Protein AF-A0A9N8HE02-F1 (afdb_monomer_lite)

Secondary structure (DSSP, 8-state):
-----PPPPPPPPPP-------------------------------------S--B-TTT--B--GGGEEEEEP--SSS-----EEEEETTTTT-S-HHHHHHHHHHHHHHHHHHHHTT---EEHHHHHHHHHHH-TTT--SHHHHHHHHHHHHHTTSEEEEE-TTS-SEEEEEGGGHHHHTSPPPPTT---HHHHHHHHHHHHHTTTEEEHHHHHHHHHHH-TTTTSHHHHHHHHHHHHHTTS-EEEE-SS-EEEESSHHHHHHHHHHHHHHHHT-

Structure (mmCIF, N/CA/C/O backbone):
data_AF-A0A9N8HE02-F1
#
_entry.id   AF-A0A9N8HE02-F1
#
loop_
_atom_site.group_PDB
_atom_site.id
_atom_site.type_symbol
_atom_site.label_atom_id
_atom_site.label_alt_id
_atom_site.label_comp_id
_atom_site.label_asym_id
_atom_site.label_entity_id
_atom_site.label_seq_id
_atom_site.pdbx_PDB_ins_code
_atom_site.Cartn_x
_atom_site.Cartn_y
_atom_site.Cartn_z
_atom_site.occupancy
_atom_site.B_iso_or_equiv
_atom_site.auth_seq_id
_atom_site.auth_comp_id
_atom_site.auth_asym_id
_atom_site.auth_atom_id
_atom_site.pdbx_PDB_model_num
ATOM 1 N N . MET A 1 1 ? -46.782 12.625 -13.768 1.00 38.56 1 MET A N 1
ATOM 2 C CA . MET A 1 1 ? -46.267 11.745 -14.839 1.00 38.56 1 MET A CA 1
ATOM 3 C C . MET A 1 1 ? -45.298 10.773 -14.187 1.00 38.56 1 MET A C 1
ATOM 5 O O . MET A 1 1 ? -44.254 11.209 -13.728 1.00 38.56 1 MET A O 1
ATOM 9 N N . SER A 1 2 ? -45.709 9.516 -14.014 1.00 27.12 2 SER A N 1
ATOM 10 C CA . SER A 1 2 ? -44.965 8.496 -13.263 1.00 27.12 2 SER A CA 1
ATOM 11 C C . SER A 1 2 ? -44.333 7.522 -14.256 1.00 27.12 2 SER A C 1
ATOM 13 O O . SER A 1 2 ? -45.049 6.962 -15.085 1.00 27.12 2 SER A O 1
ATOM 15 N N . LEU A 1 3 ? -43.006 7.373 -14.229 1.00 28.22 3 LEU A N 1
ATOM 16 C CA . LEU A 1 3 ? -42.264 6.464 -15.107 1.00 28.22 3 LEU A CA 1
ATOM 17 C C . LEU A 1 3 ? -41.990 5.157 -14.361 1.00 28.22 3 LEU A C 1
ATOM 19 O O . LEU A 1 3 ? -41.148 5.093 -13.469 1.00 28.22 3 LEU A O 1
ATOM 23 N N . THR A 1 4 ? -42.716 4.108 -14.737 1.00 30.56 4 THR A N 1
ATOM 24 C CA . THR A 1 4 ? -42.502 2.739 -14.262 1.00 30.56 4 THR A CA 1
ATOM 25 C C . THR A 1 4 ? -41.380 2.091 -15.076 1.00 30.56 4 THR A C 1
ATOM 27 O O . THR A 1 4 ? -41.506 1.912 -16.286 1.00 30.56 4 THR A O 1
ATOM 30 N N . VAL A 1 5 ? -40.275 1.729 -14.423 1.00 36.59 5 VAL A N 1
ATOM 31 C CA . VAL A 1 5 ? -39.159 0.998 -15.045 1.00 36.59 5 VAL A CA 1
ATOM 32 C C . VAL A 1 5 ? -39.418 -0.506 -14.928 1.00 36.59 5 VAL A C 1
ATOM 34 O O . VAL A 1 5 ? -39.351 -1.076 -13.841 1.00 36.59 5 VAL A O 1
ATOM 37 N N . LEU A 1 6 ? -39.702 -1.161 -16.056 1.00 31.94 6 LEU A N 1
ATOM 38 C CA . LEU A 1 6 ? -39.815 -2.618 -16.159 1.00 31.94 6 LEU A CA 1
ATOM 39 C C . LEU A 1 6 ? -38.414 -3.249 -16.224 1.00 31.94 6 LEU A C 1
ATOM 41 O O . LEU A 1 6 ? -37.666 -3.028 -17.177 1.00 31.94 6 LEU A O 1
ATOM 45 N N . ARG A 1 7 ? -38.052 -4.060 -15.222 1.00 36.91 7 ARG A N 1
ATOM 46 C CA . ARG A 1 7 ? -36.836 -4.891 -15.247 1.00 36.91 7 ARG A CA 1
ATOM 47 C C . ARG A 1 7 ? -37.140 -6.255 -15.871 1.00 36.91 7 ARG A C 1
ATOM 49 O O . ARG A 1 7 ? -37.998 -6.991 -15.393 1.00 36.91 7 ARG A O 1
ATOM 56 N N . LYS A 1 8 ? -36.399 -6.593 -16.928 1.00 41.66 8 LYS A N 1
ATOM 57 C CA . LYS A 1 8 ? -36.420 -7.896 -17.608 1.00 41.66 8 LYS A CA 1
ATOM 58 C C . LYS A 1 8 ? -35.795 -8.961 -16.693 1.00 41.66 8 LYS A C 1
ATOM 60 O O . LYS A 1 8 ? -34.639 -8.814 -16.297 1.00 41.66 8 LYS A O 1
ATOM 65 N N . LYS A 1 9 ? -36.554 -10.009 -16.346 1.00 38.03 9 LYS A N 1
ATOM 66 C CA . LYS A 1 9 ? -36.039 -11.203 -15.653 1.00 38.03 9 LYS A CA 1
ATOM 67 C C . LYS A 1 9 ? -34.998 -11.887 -16.550 1.00 38.03 9 LYS A C 1
ATOM 69 O O . LYS A 1 9 ? -35.240 -12.047 -17.743 1.00 38.03 9 LYS A O 1
ATOM 74 N N . ARG A 1 10 ? -33.835 -12.220 -15.984 1.00 44.59 10 ARG A N 1
ATOM 75 C CA . ARG A 1 10 ? -32.837 -13.094 -16.614 1.00 44.59 10 ARG A CA 1
ATOM 76 C C . ARG A 1 10 ? -33.178 -14.534 -16.255 1.00 44.59 10 ARG A C 1
ATOM 78 O O . ARG A 1 10 ? -33.467 -14.803 -15.090 1.00 44.59 10 ARG A O 1
ATOM 85 N N . ASP A 1 11 ? -33.138 -15.410 -17.247 1.00 47.88 11 ASP A N 1
ATOM 86 C CA . ASP A 1 11 ? -33.310 -16.845 -17.055 1.00 47.88 11 ASP A CA 1
ATOM 87 C C . ASP A 1 11 ? -32.112 -17.434 -16.287 1.00 47.88 11 ASP A C 1
ATOM 89 O O . ASP A 1 11 ? -30.978 -16.974 -16.475 1.00 47.88 11 ASP A O 1
ATOM 93 N N . PRO A 1 12 ? -32.342 -18.417 -15.400 1.00 53.06 12 PRO A N 1
ATOM 94 C CA . PRO A 1 12 ? -31.269 -19.116 -14.710 1.00 53.06 12 PRO A CA 1
ATOM 95 C C . PRO A 1 12 ? -30.476 -20.014 -15.681 1.00 53.06 12 PRO A C 1
ATOM 97 O O . PRO A 1 12 ? -31.050 -20.545 -16.635 1.00 53.06 12 PRO A O 1
ATOM 100 N N . PRO A 1 13 ? -29.162 -20.197 -15.454 1.00 51.97 13 PRO A N 1
ATOM 101 C CA . PRO A 1 13 ? -28.353 -21.124 -16.236 1.00 51.97 13 PRO A CA 1
ATOM 102 C C . PRO A 1 13 ? -28.763 -22.587 -15.979 1.00 51.97 13 PRO A C 1
ATOM 104 O O . PRO A 1 13 ? -29.306 -22.894 -14.914 1.00 51.97 13 PRO A O 1
ATOM 107 N N . PRO A 1 14 ? -28.504 -23.491 -16.942 1.00 45.03 14 PRO A N 1
ATOM 108 C CA . PRO A 1 14 ? -28.890 -24.892 -16.843 1.00 45.03 14 PRO A CA 1
ATOM 109 C C . PRO A 1 14 ? -28.101 -25.621 -15.751 1.00 45.03 14 PRO A C 1
ATOM 111 O O . PRO A 1 14 ? -26.892 -25.440 -15.604 1.00 45.03 14 PRO A O 1
ATOM 114 N N . VAL A 1 15 ? -28.823 -26.458 -15.007 1.00 49.69 15 VAL A N 1
ATOM 115 C CA . VAL A 1 15 ? -28.295 -27.410 -14.029 1.00 49.69 15 VAL A CA 1
ATOM 116 C C . VAL A 1 15 ? -27.639 -28.558 -14.794 1.00 49.69 15 VAL A C 1
ATOM 118 O O . VAL A 1 15 ? -28.253 -29.123 -15.699 1.00 49.69 15 VAL A O 1
ATOM 121 N N . VAL A 1 16 ? -26.389 -28.867 -14.458 1.00 49.69 16 VAL A N 1
ATOM 122 C CA . VAL A 1 16 ? -25.679 -30.049 -14.954 1.00 49.69 16 VAL A CA 1
ATOM 123 C C . VAL A 1 16 ? -25.840 -31.132 -13.890 1.00 49.69 16 VAL A C 1
ATOM 125 O O . VAL A 1 16 ? -25.408 -30.939 -12.755 1.00 49.69 16 VAL A O 1
ATOM 128 N N . ASP A 1 17 ? -26.534 -32.209 -14.256 1.00 37.06 17 ASP A N 1
ATOM 129 C CA . ASP A 1 17 ? -26.693 -33.432 -13.465 1.00 37.06 17 ASP A CA 1
ATOM 130 C C . ASP A 1 17 ? -25.430 -34.287 -13.599 1.00 37.06 17 ASP A C 1
ATOM 132 O O . ASP A 1 17 ? -25.182 -34.838 -14.671 1.00 37.06 17 ASP A O 1
ATOM 136 N N . ASP A 1 18 ? -24.686 -34.452 -12.507 1.00 40.62 18 ASP A N 1
ATOM 137 C CA . ASP A 1 18 ? -23.753 -35.567 -12.347 1.00 40.62 18 ASP A CA 1
ATOM 138 C C . ASP A 1 18 ? -24.354 -36.542 -11.326 1.00 40.62 18 ASP A C 1
ATOM 140 O O . ASP A 1 18 ? -24.214 -36.401 -10.110 1.00 40.62 18 ASP A O 1
ATOM 144 N N . ASN A 1 19 ? -25.083 -37.520 -11.864 1.00 36.31 19 ASN A N 1
ATOM 145 C CA . ASN A 1 19 ? -25.442 -38.752 -11.177 1.00 36.31 19 ASN A CA 1
ATOM 146 C C . ASN A 1 19 ? -24.222 -39.676 -11.189 1.00 36.31 19 ASN A C 1
ATOM 148 O O . ASN A 1 19 ? -23.882 -40.198 -12.246 1.00 36.31 19 ASN A O 1
ATOM 152 N N . ASP A 1 20 ? -23.648 -39.958 -10.021 1.00 37.75 20 ASP A N 1
ATOM 153 C CA . ASP A 1 20 ? -22.953 -41.224 -9.803 1.00 37.75 20 ASP A CA 1
ATOM 154 C C . ASP A 1 20 ? -23.415 -41.863 -8.490 1.00 37.75 20 ASP A C 1
ATOM 156 O O . ASP A 1 20 ? -23.132 -41.431 -7.372 1.00 37.75 20 ASP A O 1
ATOM 160 N N . THR A 1 21 ? -24.207 -42.905 -8.696 1.00 38.91 21 THR A N 1
ATOM 161 C CA . THR A 1 21 ? -24.759 -43.862 -7.745 1.00 38.91 21 THR A CA 1
ATOM 162 C C . THR A 1 21 ? -23.660 -44.771 -7.195 1.00 38.91 21 THR A C 1
ATOM 164 O O . THR A 1 21 ? -23.039 -45.490 -7.974 1.00 38.91 21 THR A O 1
ATOM 167 N N . ILE A 1 22 ? -23.511 -44.860 -5.868 1.00 40.03 22 ILE A N 1
ATOM 168 C CA . ILE A 1 22 ? -23.113 -46.112 -5.201 1.00 40.03 22 ILE A CA 1
ATOM 169 C C . ILE A 1 22 ? -24.020 -46.344 -3.986 1.00 40.03 22 ILE A C 1
ATOM 171 O O . ILE A 1 22 ? -24.160 -45.504 -3.100 1.00 40.03 22 ILE A O 1
ATOM 175 N N . ASP A 1 23 ? -24.645 -47.515 -4.025 1.00 36.75 23 ASP A N 1
ATOM 176 C CA . ASP A 1 23 ? -25.617 -48.107 -3.112 1.00 36.75 23 ASP A CA 1
ATOM 177 C C . ASP A 1 23 ? -24.986 -48.701 -1.828 1.00 36.75 23 ASP A C 1
ATOM 179 O O . ASP A 1 23 ? -23.980 -49.399 -1.925 1.00 36.75 23 ASP A O 1
ATOM 183 N N . LYS A 1 24 ? -25.726 -48.544 -0.705 1.00 37.75 24 LYS A N 1
ATOM 184 C CA . LYS A 1 24 ? -25.995 -49.500 0.418 1.00 37.75 24 LYS A CA 1
ATOM 185 C C . LYS A 1 24 ? -24.812 -49.859 1.355 1.00 37.75 24 LYS A C 1
ATOM 187 O O . LYS A 1 24 ? -23.678 -49.928 0.922 1.00 37.75 24 LYS A O 1
ATOM 192 N N . GLU A 1 25 ? -24.940 -50.054 2.676 1.00 35.53 25 GLU A N 1
ATOM 193 C CA . GLU A 1 25 ? -25.971 -50.642 3.565 1.00 35.53 25 GLU A CA 1
ATOM 194 C C . GLU A 1 25 ? -25.934 -49.956 4.966 1.00 35.53 25 GLU A C 1
ATOM 196 O O . GLU A 1 25 ? -24.869 -49.571 5.433 1.00 35.53 25 GLU A O 1
ATOM 201 N N . VAL A 1 26 ? -27.064 -49.549 5.568 1.00 39.78 26 VAL A N 1
ATOM 202 C CA . VAL A 1 26 ? -27.883 -50.213 6.627 1.00 39.78 26 VAL A CA 1
ATOM 203 C C . VAL A 1 26 ? -27.176 -50.549 7.958 1.00 39.78 26 VAL A C 1
ATOM 205 O O . VAL A 1 26 ? -26.429 -51.515 8.026 1.00 39.78 26 VAL A O 1
ATOM 208 N N . GLN A 1 27 ? -27.560 -49.831 9.031 1.00 34.19 27 GLN A N 1
ATOM 209 C CA . GLN A 1 27 ? -27.801 -50.291 10.426 1.00 34.19 27 GLN A CA 1
ATOM 210 C C . GLN A 1 27 ? -28.321 -49.077 11.236 1.00 34.19 27 GLN A C 1
ATOM 212 O O . GLN A 1 27 ? -27.599 -48.107 11.423 1.00 34.19 27 GLN A O 1
ATOM 217 N N . SER A 1 28 ? -29.634 -48.883 11.398 1.00 36.72 28 SER A N 1
ATOM 218 C CA . SER A 1 28 ? -30.545 -49.420 12.430 1.00 36.72 28 SER A CA 1
ATOM 219 C C . SER A 1 28 ? -30.323 -48.897 13.862 1.00 36.72 28 SER A C 1
ATOM 221 O O . SER A 1 28 ? -29.362 -49.288 14.509 1.00 36.72 28 SER A O 1
ATOM 223 N N . GLN A 1 29 ? -31.337 -48.151 14.327 1.00 34.50 29 GLN A N 1
ATOM 224 C CA . GLN A 1 29 ? -31.871 -48.042 15.698 1.00 34.50 29 GLN A CA 1
ATOM 225 C C . GLN A 1 29 ? -31.031 -47.322 16.769 1.00 34.50 29 GLN A C 1
ATOM 227 O O . GLN A 1 29 ? -30.023 -47.830 17.231 1.00 34.50 29 GLN A O 1
ATOM 232 N N . ASP A 1 30 ? -31.526 -46.167 17.230 1.00 33.97 30 ASP A N 1
ATOM 233 C CA . ASP A 1 30 ? -32.178 -46.113 18.547 1.00 33.97 30 ASP A CA 1
ATOM 234 C C . ASP A 1 30 ? -32.989 -44.816 18.721 1.00 33.97 30 ASP A C 1
ATOM 236 O O . ASP A 1 30 ? -32.474 -43.699 18.663 1.00 33.97 30 ASP A O 1
ATOM 240 N N . GLU A 1 31 ? -34.294 -44.993 18.922 1.00 41.66 31 GLU A N 1
ATOM 241 C CA . GLU A 1 31 ? -35.205 -43.980 19.441 1.00 41.66 31 GLU A CA 1
ATOM 242 C C . GLU A 1 31 ? -35.005 -43.880 20.955 1.00 41.66 31 GLU A C 1
ATOM 244 O O . GLU A 1 31 ? -35.095 -44.875 21.671 1.00 41.66 31 GLU A O 1
ATOM 249 N N . THR A 1 32 ? -34.812 -42.673 21.483 1.00 39.25 32 THR A N 1
ATOM 250 C CA . THR A 1 32 ? -35.096 -42.408 22.899 1.00 39.25 32 THR A CA 1
ATOM 251 C C . THR A 1 32 ? -35.865 -41.105 23.046 1.00 39.25 32 THR A C 1
ATOM 253 O O . THR A 1 32 ? -35.329 -40.001 23.048 1.00 39.25 32 THR A O 1
ATOM 256 N N . VAL A 1 33 ? -37.176 -41.288 23.175 1.00 42.19 33 VAL A N 1
ATOM 257 C CA . VAL A 1 33 ? -38.144 -40.349 23.732 1.00 42.19 33 VAL A CA 1
ATOM 258 C C . VAL A 1 33 ? -37.942 -40.306 25.243 1.00 42.19 33 VAL A C 1
ATOM 260 O O . VAL A 1 33 ? -38.227 -41.307 25.894 1.00 42.19 33 VAL A O 1
ATOM 263 N N . VAL A 1 34 ? -37.536 -39.171 25.826 1.00 37.91 34 VAL A N 1
ATOM 264 C CA . VAL A 1 34 ? -37.771 -38.902 27.257 1.00 37.91 34 VAL A CA 1
ATOM 265 C C . VAL A 1 34 ? -37.995 -37.405 27.527 1.00 37.91 34 VAL A C 1
ATOM 267 O O . VAL A 1 34 ? -37.056 -36.629 27.631 1.00 37.91 34 VAL A O 1
ATOM 270 N N . ARG A 1 35 ? -39.283 -37.100 27.723 1.00 37.94 35 ARG A N 1
ATOM 271 C CA . ARG A 1 35 ? -39.905 -36.229 28.739 1.00 37.94 35 ARG A CA 1
ATOM 272 C C . ARG A 1 35 ? -39.598 -34.731 28.775 1.00 37.94 35 ARG A C 1
ATOM 274 O O . ARG A 1 35 ? -38.542 -34.282 29.207 1.00 37.94 35 ARG A O 1
ATOM 281 N N . ASP A 1 36 ? -40.688 -34.008 28.534 1.00 38.28 36 ASP A N 1
ATOM 282 C CA . ASP A 1 36 ? -41.072 -32.762 29.187 1.00 38.28 36 ASP A CA 1
ATOM 283 C C . ASP A 1 36 ? -40.648 -32.712 30.663 1.00 38.28 36 ASP A C 1
ATOM 285 O O . ASP A 1 36 ? -41.076 -33.527 31.487 1.00 38.28 36 ASP A O 1
ATOM 289 N N . VAL A 1 37 ? -39.855 -31.698 30.998 1.00 40.12 37 VAL A N 1
ATOM 290 C CA . VAL A 1 37 ? -39.767 -31.161 32.354 1.00 40.12 37 VAL A CA 1
ATOM 291 C C . VAL A 1 37 ? -40.265 -29.728 32.276 1.00 40.12 37 VAL A C 1
ATOM 293 O O . VAL A 1 37 ? -39.556 -28.817 31.857 1.00 40.12 37 VAL A O 1
ATOM 296 N N . VAL A 1 38 ? -41.529 -29.570 32.659 1.00 43.22 38 VAL A N 1
ATOM 297 C CA . VAL A 1 38 ? -42.134 -28.299 33.048 1.00 43.22 38 VAL A CA 1
ATOM 298 C C . VAL A 1 38 ? -41.377 -27.821 34.289 1.00 43.22 38 VAL A C 1
ATOM 300 O O . VAL A 1 38 ? -41.599 -28.322 35.391 1.00 43.22 38 VAL A O 1
ATOM 303 N N . GLY A 1 39 ? -40.414 -26.925 34.083 1.00 39.19 39 GLY A N 1
ATOM 304 C CA . GLY A 1 39 ? -39.742 -26.179 35.141 1.00 39.19 39 GLY A CA 1
ATOM 305 C C . GLY A 1 39 ? -40.544 -24.923 35.445 1.00 39.19 39 GLY A C 1
ATOM 306 O O . GLY A 1 39 ? -40.826 -24.146 34.540 1.00 39.19 39 GLY A O 1
ATOM 307 N N . GLN A 1 40 ? -40.949 -24.797 36.703 1.00 38.97 40 GLN A N 1
ATOM 308 C CA . GLN A 1 40 ? -41.740 -23.715 37.277 1.00 38.97 40 GLN A CA 1
ATOM 309 C C . GLN A 1 40 ? -41.200 -22.321 36.925 1.00 38.97 40 GLN A C 1
ATOM 311 O O . GLN A 1 40 ? -40.013 -22.047 37.095 1.00 38.97 40 GLN A O 1
ATOM 316 N N . ASP A 1 41 ? -42.113 -21.453 36.484 1.00 38.25 41 ASP A N 1
ATOM 317 C CA . ASP A 1 41 ? -41.953 -20.001 36.485 1.00 38.25 41 ASP A CA 1
ATOM 318 C C . ASP A 1 41 ? -41.855 -19.515 37.938 1.00 38.25 41 ASP A C 1
ATOM 320 O O . ASP A 1 41 ? -42.868 -19.274 38.595 1.00 38.25 41 ASP A O 1
ATOM 324 N N . ASP A 1 42 ? -40.632 -19.364 38.442 1.00 40.28 42 ASP A N 1
ATOM 325 C CA . ASP A 1 42 ? -40.376 -18.471 39.567 1.00 40.28 42 ASP A CA 1
ATOM 326 C C . ASP A 1 42 ? -40.260 -17.053 39.002 1.00 40.28 42 ASP A C 1
ATOM 328 O O . ASP A 1 42 ? -39.202 -16.590 38.568 1.00 40.28 42 ASP A O 1
ATOM 332 N N . SER A 1 43 ? -41.402 -16.371 38.975 1.00 41.47 43 SER A N 1
ATOM 333 C CA . SER A 1 43 ? -41.509 -14.930 38.797 1.00 41.47 43 SER A CA 1
ATOM 334 C C . SER A 1 43 ? -40.767 -14.229 39.938 1.00 41.47 43 SER A C 1
ATOM 336 O O . SER A 1 43 ? -41.339 -13.932 40.987 1.00 41.47 43 SER A O 1
ATOM 338 N N . VAL A 1 44 ? -39.472 -13.984 39.739 1.00 45.09 44 VAL A N 1
ATOM 339 C CA . VAL A 1 44 ? -38.712 -13.017 40.529 1.00 45.09 44 VAL A CA 1
ATOM 340 C C . VAL A 1 44 ? -39.187 -11.634 40.089 1.00 45.09 44 VAL A C 1
ATOM 342 O O . VAL A 1 44 ? -38.643 -11.039 39.160 1.00 45.09 44 VAL A O 1
ATOM 345 N N . GLU A 1 45 ? -40.246 -11.143 40.733 1.00 44.09 45 GLU A N 1
ATOM 346 C CA . GLU A 1 45 ? -40.573 -9.718 40.776 1.00 44.09 45 GLU A CA 1
ATOM 347 C C . GLU A 1 45 ? -39.453 -9.021 41.558 1.00 44.09 45 GLU A C 1
ATOM 349 O O . GLU A 1 45 ? -39.514 -8.842 42.772 1.00 44.09 45 GLU A O 1
ATOM 354 N N . GLY A 1 46 ? -38.354 -8.734 40.862 1.00 41.22 46 GLY A N 1
ATOM 355 C CA . GLY A 1 46 ? -37.368 -7.780 41.333 1.00 41.22 46 GLY A CA 1
ATOM 356 C C . GLY A 1 46 ? -37.947 -6.386 41.156 1.00 41.22 46 GLY A C 1
ATOM 357 O O . GLY A 1 46 ? -38.297 -6.021 40.034 1.00 41.22 46 GLY A O 1
ATOM 358 N N . ASP A 1 47 ? -38.050 -5.640 42.255 1.00 41.25 47 ASP A N 1
ATOM 359 C CA . ASP A 1 47 ? -38.223 -4.190 42.237 1.00 41.25 47 ASP A CA 1
ATOM 360 C C . ASP A 1 47 ? -37.147 -3.597 41.318 1.00 41.25 47 ASP A C 1
ATOM 362 O O . ASP A 1 47 ? -35.959 -3.569 41.649 1.00 41.25 47 ASP A O 1
ATOM 366 N N . TRP A 1 48 ? -37.555 -3.173 40.123 1.00 49.59 48 TRP A N 1
ATOM 367 C CA . TRP A 1 48 ? -36.732 -2.322 39.279 1.00 49.59 48 TRP A CA 1
ATOM 368 C C . TRP A 1 48 ? -36.841 -0.926 39.880 1.00 49.59 48 TRP A C 1
ATOM 370 O O . TRP A 1 48 ? -37.763 -0.182 39.562 1.00 49.59 48 TRP A O 1
ATOM 380 N N . GLU A 1 49 ? -35.953 -0.606 40.821 1.00 45.19 49 GLU A N 1
ATOM 381 C CA . GLU A 1 49 ? -35.742 0.786 41.212 1.00 45.19 49 GLU A CA 1
ATOM 382 C C . GLU A 1 49 ? -35.380 1.569 39.945 1.00 45.19 49 GLU A C 1
ATOM 384 O O . GLU A 1 49 ? -34.482 1.166 39.199 1.00 45.19 49 GLU A O 1
ATOM 389 N N . ASP A 1 50 ? -36.112 2.654 39.688 1.00 42.66 50 ASP A N 1
ATOM 390 C CA . ASP A 1 50 ? -35.817 3.608 38.625 1.00 42.66 50 ASP A CA 1
ATOM 391 C C . ASP A 1 50 ? -34.396 4.144 38.849 1.00 42.66 50 ASP A C 1
ATOM 393 O O . ASP A 1 50 ? -34.155 5.022 39.681 1.00 42.66 50 ASP A O 1
ATOM 397 N N . VAL A 1 51 ? -33.423 3.566 38.143 1.00 46.09 51 VAL A N 1
ATOM 398 C CA . VAL A 1 51 ? -32.039 4.037 38.152 1.00 46.09 51 VAL A CA 1
ATOM 399 C C . VAL A 1 51 ? -32.007 5.334 37.342 1.00 46.09 51 VAL A C 1
ATOM 401 O O . VAL A 1 51 ? -31.675 5.337 36.162 1.00 46.09 51 VAL A O 1
ATOM 404 N N . GLU A 1 52 ? -32.349 6.454 37.983 1.00 49.66 52 GLU A N 1
ATOM 405 C CA . GLU A 1 52 ? -32.146 7.822 37.474 1.00 49.66 52 GLU A CA 1
ATOM 406 C C . GLU A 1 52 ? -30.652 8.228 37.459 1.00 49.66 52 GLU A C 1
ATOM 408 O O . GLU A 1 52 ? -30.309 9.409 37.525 1.00 49.66 52 GLU A O 1
ATOM 413 N N . GLU A 1 53 ? -29.724 7.269 37.393 1.00 59.34 53 GLU A N 1
ATOM 414 C CA . GLU A 1 53 ? -28.317 7.568 37.147 1.00 59.34 53 GLU A CA 1
ATOM 415 C C . GLU A 1 53 ? -28.054 7.502 35.646 1.00 59.34 53 GLU A C 1
ATOM 417 O O . GLU A 1 53 ? -28.204 6.450 35.024 1.00 59.34 53 GLU A O 1
ATOM 422 N N . ASP A 1 54 ? -27.638 8.637 35.077 1.00 70.81 54 ASP A N 1
ATOM 423 C CA . ASP A 1 54 ? -27.160 8.761 33.701 1.00 70.81 54 ASP A CA 1
ATOM 424 C C . ASP A 1 54 ? -26.255 7.570 33.339 1.00 70.81 54 ASP A C 1
ATOM 426 O O . ASP A 1 54 ? -25.096 7.481 33.766 1.00 70.81 54 ASP A O 1
ATOM 430 N N . ALA A 1 55 ? -26.795 6.627 32.559 1.00 76.38 55 ALA A N 1
ATOM 431 C CA . ALA A 1 55 ? -26.098 5.405 32.195 1.00 76.38 55 ALA A CA 1
ATOM 432 C C . ALA A 1 55 ? -24.921 5.758 31.281 1.00 76.38 55 ALA A C 1
ATOM 434 O O . ALA A 1 55 ? -25.071 5.936 30.075 1.00 76.38 55 ALA A O 1
ATOM 435 N N . ASN A 1 56 ? -23.728 5.883 31.854 1.00 81.06 56 ASN A N 1
ATOM 436 C CA . ASN A 1 56 ? -22.531 6.224 31.101 1.00 81.06 56 ASN A CA 1
ATOM 437 C C . ASN A 1 56 ? -21.861 4.954 30.569 1.00 81.06 56 ASN A C 1
ATOM 439 O O . ASN A 1 56 ? -21.657 3.977 31.291 1.00 81.06 56 ASN A O 1
ATOM 443 N N . CYS A 1 57 ? -21.460 4.969 29.299 1.00 73.12 57 CYS A N 1
ATOM 444 C CA . CYS A 1 57 ? -20.688 3.879 28.717 1.00 73.12 57 CYS A CA 1
ATOM 445 C C . CYS A 1 57 ? -19.362 3.705 29.465 1.00 73.12 57 CYS A C 1
ATOM 447 O O . CYS A 1 57 ? -18.517 4.600 29.452 1.00 73.12 57 CYS A O 1
ATOM 449 N N . PHE A 1 58 ? -19.117 2.513 30.005 1.00 73.06 58 PHE A N 1
ATOM 450 C CA . PHE A 1 58 ? -17.878 2.174 30.706 1.00 73.06 58 PHE A CA 1
ATOM 451 C C . PHE A 1 58 ? -16.613 2.428 29.863 1.00 73.06 58 PHE A C 1
ATOM 453 O O . PHE A 1 58 ? -15.574 2.831 30.378 1.00 73.06 58 PHE A O 1
ATOM 460 N N . CYS A 1 59 ? -16.689 2.227 28.544 1.00 67.06 59 CYS A N 1
ATOM 461 C CA . CYS A 1 59 ? -15.538 2.355 27.651 1.00 67.06 59 CYS A CA 1
ATOM 462 C C . CYS A 1 59 ? -15.246 3.773 27.143 1.00 67.06 59 CYS A C 1
ATOM 464 O O . CYS A 1 59 ? -14.120 4.010 26.702 1.00 67.06 59 CYS A O 1
ATOM 466 N N . CYS A 1 60 ? -16.223 4.679 27.068 1.00 65.12 60 CYS A N 1
ATOM 467 C CA . CYS A 1 60 ? -16.003 6.034 26.532 1.00 65.12 60 CYS A CA 1
ATOM 468 C C . CYS A 1 60 ? -16.534 7.167 27.411 1.00 65.12 60 CYS A C 1
ATOM 470 O O . CYS A 1 60 ? -16.294 8.324 27.082 1.00 65.12 60 CYS A O 1
ATOM 472 N N . GLY A 1 61 ? -17.245 6.860 28.495 1.00 72.56 61 GLY A N 1
ATOM 473 C CA . GLY A 1 61 ? -17.843 7.840 29.398 1.00 72.56 61 GLY A CA 1
ATOM 474 C C . GLY A 1 61 ? -19.020 8.621 28.808 1.00 72.56 61 GLY A C 1
ATOM 475 O O . GLY A 1 61 ? -19.497 9.540 29.459 1.00 72.56 61 GLY A O 1
ATOM 476 N N . ALA A 1 62 ? -19.481 8.296 27.594 1.00 77.38 62 ALA A N 1
ATOM 477 C CA . ALA A 1 62 ? -20.636 8.959 26.995 1.00 77.38 62 ALA A CA 1
ATOM 478 C C . ALA A 1 62 ? -21.926 8.546 27.710 1.00 77.38 62 ALA A C 1
ATOM 480 O O . ALA A 1 62 ? -22.147 7.350 27.908 1.00 77.38 62 ALA A O 1
ATOM 481 N N . THR A 1 63 ? -22.771 9.523 28.031 1.00 83.75 63 THR A N 1
ATOM 482 C CA . THR A 1 63 ? -24.134 9.302 28.526 1.00 83.75 63 THR A CA 1
ATOM 483 C C . THR A 1 63 ? -24.974 8.633 27.448 1.00 83.75 63 THR A C 1
ATOM 485 O O . THR A 1 63 ? -24.972 9.071 26.294 1.00 83.75 63 THR A O 1
ATOM 488 N N . LEU A 1 64 ? -25.641 7.540 27.809 1.00 79.88 64 LEU A N 1
ATOM 489 C CA . LEU A 1 64 ? -26.400 6.705 26.889 1.00 79.88 64 LEU A CA 1
ATOM 490 C C . LEU A 1 64 ? -27.890 6.947 27.045 1.00 79.88 64 LEU A C 1
ATOM 492 O O . LEU A 1 64 ? -28.410 7.054 28.151 1.00 79.88 64 LEU A O 1
ATOM 496 N N . LEU A 1 65 ? -28.573 6.975 25.905 1.00 81.62 65 LEU A N 1
ATOM 497 C CA . LEU A 1 65 ? -30.012 6.774 25.866 1.00 81.62 65 LEU A CA 1
ATOM 498 C C . LEU A 1 65 ? -30.294 5.292 26.123 1.00 81.62 65 LEU A C 1
ATOM 500 O O . LEU A 1 65 ? -29.499 4.440 25.721 1.00 81.62 65 LEU A O 1
ATOM 504 N N . GLU A 1 66 ? -31.439 4.970 26.722 1.00 76.12 66 GLU A N 1
ATOM 505 C CA . GLU A 1 66 ? -31.843 3.578 26.983 1.00 76.12 66 GLU A CA 1
ATOM 506 C C . GLU A 1 66 ? -31.751 2.678 25.741 1.00 76.12 66 GLU A C 1
ATOM 508 O O . GLU A 1 66 ? -31.366 1.515 25.844 1.00 76.12 66 GLU A O 1
ATOM 513 N N . SER A 1 67 ? -32.027 3.223 24.549 1.00 75.00 67 SER A N 1
ATOM 514 C CA . SER A 1 67 ? -31.947 2.496 23.275 1.00 75.00 67 SER A CA 1
ATOM 515 C C . SER A 1 67 ? -30.534 2.058 22.876 1.00 75.00 67 SER A C 1
ATOM 517 O O . SER A 1 67 ? -30.390 1.180 22.026 1.00 75.00 67 SER A O 1
ATOM 519 N N . ASP A 1 68 ? -29.502 2.661 23.469 1.00 70.56 68 ASP A N 1
ATOM 520 C CA . ASP A 1 68 ? -28.096 2.471 23.098 1.00 70.56 68 ASP A CA 1
ATOM 521 C C . ASP A 1 68 ? -27.298 1.698 24.159 1.00 70.56 68 ASP A C 1
ATOM 523 O O . ASP A 1 68 ? -26.088 1.486 23.994 1.00 70.56 68 ASP A O 1
ATOM 527 N N . ILE A 1 69 ? -27.963 1.271 25.239 1.00 77.69 69 ILE A N 1
ATOM 528 C CA . ILE A 1 69 ? -27.364 0.495 26.322 1.00 77.69 69 ILE A CA 1
ATOM 529 C C . ILE A 1 69 ? -27.189 -0.954 25.875 1.00 77.69 69 ILE A C 1
ATOM 531 O O . ILE A 1 69 ? -28.145 -1.675 25.594 1.00 77.69 69 ILE A O 1
ATOM 535 N N . ILE A 1 70 ? -25.942 -1.417 25.884 1.00 74.31 70 ILE A N 1
ATOM 536 C CA . ILE A 1 70 ? -25.614 -2.836 25.803 1.00 74.31 70 ILE A CA 1
ATOM 537 C C . ILE A 1 70 ? -25.004 -3.273 27.125 1.00 74.31 70 ILE A C 1
ATOM 539 O O . ILE A 1 70 ? -24.044 -2.681 27.616 1.00 74.31 70 ILE A O 1
ATOM 543 N N . PHE A 1 71 ? -25.522 -4.366 27.672 1.00 74.56 71 PHE A N 1
ATOM 544 C CA . PHE A 1 71 ? -24.946 -5.008 28.841 1.00 74.56 71 PHE A CA 1
ATOM 545 C C . PHE A 1 71 ? -23.884 -6.023 28.407 1.00 74.56 71 PHE A C 1
ATOM 547 O O . PHE A 1 71 ? -24.204 -7.116 27.934 1.00 74.56 71 PHE A O 1
ATOM 554 N N . ALA A 1 72 ? -22.611 -5.664 28.556 1.00 66.56 72 ALA A N 1
ATOM 555 C CA . ALA A 1 72 ? -21.491 -6.559 28.294 1.00 66.56 72 ALA A CA 1
ATOM 556 C C . ALA A 1 72 ? -21.103 -7.330 29.569 1.00 66.56 72 ALA A C 1
ATOM 558 O O . ALA A 1 72 ? -21.173 -6.774 30.666 1.00 66.56 72 ALA A O 1
ATOM 559 N N . PRO A 1 73 ? -20.684 -8.604 29.474 1.00 65.62 73 PRO A N 1
ATOM 560 C CA . PRO A 1 73 ? -20.136 -9.315 30.623 1.00 65.62 73 PRO A CA 1
ATOM 561 C C . PRO A 1 73 ? -18.850 -8.627 31.097 1.00 65.62 73 PRO A C 1
ATOM 563 O O . PRO A 1 73 ? -17.954 -8.353 30.296 1.00 65.62 73 PRO A O 1
ATOM 566 N N . LYS A 1 74 ? -18.762 -8.355 32.401 1.00 64.62 74 LYS A N 1
ATOM 567 C CA . LYS A 1 74 ? -17.613 -7.697 33.026 1.00 64.62 74 LYS A CA 1
ATOM 568 C C . LYS A 1 74 ? -16.354 -8.544 32.840 1.00 64.62 74 LYS A C 1
ATOM 570 O O . LYS A 1 74 ? -16.329 -9.718 33.210 1.00 64.62 74 LYS A O 1
ATOM 575 N N . VAL A 1 75 ? -15.303 -7.965 32.261 1.00 57.66 75 VAL A N 1
ATOM 576 C CA . VAL A 1 75 ? -14.022 -8.663 32.073 1.00 57.66 75 VAL A CA 1
ATOM 577 C C . VAL A 1 75 ? -13.245 -8.605 33.389 1.00 57.66 75 VAL A C 1
ATOM 579 O O . VAL A 1 75 ? -12.480 -7.675 33.632 1.00 57.66 75 VAL A O 1
ATOM 582 N N . THR A 1 76 ? -13.445 -9.585 34.270 1.00 51.75 76 THR A N 1
ATOM 583 C CA . THR A 1 76 ? -12.674 -9.695 35.514 1.00 51.75 76 THR A CA 1
ATOM 584 C C . THR A 1 76 ? -11.282 -10.268 35.229 1.00 51.75 76 THR A C 1
ATOM 586 O O . THR A 1 76 ? -11.119 -11.370 34.710 1.00 51.75 76 THR A O 1
ATOM 589 N N . THR A 1 77 ? -10.234 -9.507 35.555 1.00 48.22 77 THR A N 1
ATOM 590 C CA . THR A 1 77 ? -8.827 -9.943 35.433 1.00 48.22 77 THR A CA 1
ATOM 591 C C . THR A 1 77 ? -8.331 -10.761 36.631 1.00 48.22 77 THR A C 1
ATOM 593 O O . THR A 1 77 ? -7.155 -11.107 36.702 1.00 48.22 77 THR A O 1
ATOM 596 N N . SER A 1 78 ? -9.205 -11.087 37.576 1.00 46.22 78 SER A N 1
ATOM 597 C CA . SER A 1 78 ? -8.895 -11.857 38.779 1.00 46.22 78 SER A CA 1
ATOM 598 C C . SER A 1 78 ? -10.118 -12.667 39.199 1.00 46.22 78 SER A C 1
ATOM 600 O O . SER A 1 78 ? -11.236 -12.318 38.842 1.00 46.22 78 SER A O 1
ATOM 602 N N . SER A 1 79 ? -9.869 -13.757 39.922 1.00 44.88 79 SER A N 1
ATOM 603 C CA . SER A 1 79 ? -10.724 -14.901 40.284 1.00 44.88 79 SER A CA 1
ATOM 604 C C . SER A 1 79 ? -12.052 -14.626 41.020 1.00 44.88 79 SER A C 1
ATOM 606 O O . SER A 1 79 ? -12.484 -15.453 41.819 1.00 44.88 79 SER A O 1
ATOM 608 N N . GLU A 1 80 ? -12.713 -13.499 40.787 1.00 45.91 80 GLU A N 1
ATOM 609 C CA . GLU A 1 80 ? -14.015 -13.179 41.364 1.00 45.91 80 GLU A CA 1
ATOM 610 C C . GLU A 1 80 ? -15.124 -13.544 40.372 1.00 45.91 80 GLU A C 1
ATOM 612 O O . GLU A 1 80 ? -15.309 -12.920 39.328 1.00 45.91 80 GLU A O 1
ATOM 617 N N . THR A 1 81 ? -15.861 -14.601 40.708 1.00 44.91 81 THR A N 1
ATOM 618 C CA . THR A 1 81 ? -17.024 -15.137 39.986 1.00 44.91 81 THR A CA 1
ATOM 619 C C . THR A 1 81 ? -18.308 -14.333 40.233 1.00 44.91 81 THR A C 1
ATOM 621 O O . THR A 1 81 ? -19.401 -14.896 40.248 1.00 44.91 81 THR A O 1
ATOM 624 N N . SER A 1 82 ? -18.217 -13.018 40.438 1.00 46.47 82 SER A N 1
ATOM 625 C CA . SER A 1 82 ? -19.396 -12.152 40.485 1.00 46.47 82 SER A CA 1
ATOM 626 C C . SER A 1 82 ? -19.735 -11.707 39.059 1.00 46.47 82 SER A C 1
ATOM 628 O O . SER A 1 82 ? -19.036 -10.901 38.449 1.00 46.47 82 SER A O 1
ATOM 630 N N . GLY A 1 83 ? -20.799 -12.286 38.495 1.00 50.88 83 GLY A N 1
ATOM 631 C CA . GLY A 1 83 ? -21.289 -12.048 37.131 1.00 50.88 83 GLY A CA 1
ATOM 632 C C . GLY A 1 83 ? -21.882 -10.652 36.908 1.00 50.88 83 GLY A C 1
ATOM 633 O O . GLY A 1 83 ? -23.034 -10.530 36.502 1.00 50.88 83 GLY A O 1
ATOM 634 N N . GLY A 1 84 ? -21.110 -9.600 37.181 1.00 59.19 84 GLY A N 1
ATOM 635 C CA . GLY A 1 84 ? -21.489 -8.226 36.875 1.00 59.19 84 GLY A CA 1
ATOM 636 C C . GLY A 1 84 ? -21.583 -7.999 35.366 1.00 59.19 84 GLY A C 1
ATOM 637 O O . GLY A 1 84 ? -20.816 -8.569 34.585 1.00 59.19 84 GLY A O 1
ATOM 638 N N . ARG A 1 85 ? -22.523 -7.152 34.948 1.00 64.44 85 ARG A N 1
ATOM 639 C CA . ARG A 1 85 ? -22.596 -6.625 33.581 1.00 64.44 85 ARG A CA 1
ATOM 640 C C . ARG A 1 85 ? -22.140 -5.168 33.601 1.00 64.44 85 ARG A C 1
ATOM 642 O O . ARG A 1 85 ? -22.499 -4.431 34.512 1.00 64.44 85 ARG A O 1
ATOM 649 N N . GLU A 1 86 ? -21.333 -4.768 32.629 1.00 75.94 86 GLU A N 1
ATOM 650 C CA . GLU A 1 86 ? -20.933 -3.377 32.412 1.00 75.94 86 GLU A CA 1
ATOM 651 C C . GLU A 1 86 ? -21.785 -2.777 31.291 1.00 75.94 86 GLU A C 1
ATOM 653 O O . GLU A 1 86 ? -22.025 -3.422 30.267 1.00 75.94 86 GLU A O 1
ATOM 658 N N . ILE A 1 87 ? -22.253 -1.545 31.491 1.00 77.12 87 ILE A N 1
ATOM 659 C CA . ILE A 1 87 ? -23.018 -0.798 30.490 1.00 77.12 87 ILE A CA 1
ATOM 660 C C . ILE A 1 87 ? -22.035 -0.234 29.465 1.00 77.12 87 ILE A C 1
ATOM 662 O O . ILE A 1 87 ? -21.092 0.485 29.802 1.00 77.12 87 ILE A O 1
ATOM 666 N N . THR A 1 88 ? -22.235 -0.556 28.193 1.00 72.12 88 THR A N 1
ATOM 667 C CA . THR A 1 88 ? -21.429 -0.038 27.090 1.00 72.12 88 THR A CA 1
ATOM 668 C C . THR A 1 88 ? -22.320 0.410 25.942 1.00 72.12 88 THR A C 1
ATOM 670 O O . THR A 1 88 ? -23.415 -0.112 25.761 1.00 72.12 88 THR A O 1
ATOM 673 N N . CYS A 1 89 ? -21.871 1.392 25.163 1.00 74.06 89 CYS A N 1
ATOM 674 C CA . CYS A 1 89 ? -22.626 1.837 24.000 1.00 74.06 89 CYS A CA 1
ATOM 675 C C . CYS A 1 89 ? -22.429 0.885 22.822 1.00 74.06 89 CYS A C 1
ATOM 677 O O . CYS A 1 89 ? -21.402 0.210 22.731 1.00 74.06 89 CYS A O 1
ATOM 679 N N . LEU A 1 90 ? -23.352 0.906 21.860 1.00 71.12 90 LEU A N 1
ATOM 680 C CA . LEU A 1 90 ? -23.233 0.184 20.583 1.00 71.12 90 LEU A CA 1
ATOM 681 C C . LEU A 1 90 ? -21.858 0.350 19.911 1.00 71.12 90 LEU A C 1
ATOM 683 O O . LEU A 1 90 ? -21.280 -0.622 19.428 1.00 71.12 90 LEU A O 1
ATOM 687 N N . ALA A 1 91 ? -21.300 1.563 19.930 1.00 65.88 91 ALA A N 1
ATOM 688 C CA . ALA A 1 91 ? -19.991 1.849 19.341 1.00 65.88 91 ALA A CA 1
ATOM 689 C C . ALA A 1 91 ? -18.811 1.297 20.165 1.00 65.88 91 ALA A C 1
ATOM 691 O O . ALA A 1 91 ? -17.733 1.053 19.618 1.00 65.88 91 ALA A O 1
ATOM 692 N N . CYS A 1 92 ? -18.992 1.121 21.477 1.00 68.12 92 CYS A N 1
ATOM 693 C CA . CYS A 1 92 ? -17.953 0.652 22.385 1.00 68.12 92 CYS A CA 1
ATOM 694 C C . CYS A 1 92 ? -18.020 -0.837 22.706 1.00 68.12 92 CYS A C 1
ATOM 696 O O . CYS A 1 92 ? -17.000 -1.395 23.088 1.00 68.12 92 CYS A O 1
ATOM 698 N N . TYR A 1 93 ? -19.170 -1.480 22.524 1.00 70.38 93 TYR A N 1
ATOM 699 C CA . TYR A 1 93 ? -19.365 -2.911 22.742 1.00 70.38 93 TYR A CA 1
ATOM 700 C C . TYR A 1 93 ? -18.309 -3.815 22.082 1.00 70.38 93 TYR A C 1
ATOM 702 O O . TYR A 1 93 ? -17.913 -4.803 22.699 1.00 70.38 93 TYR A O 1
ATOM 710 N N . PRO A 1 94 ? -17.779 -3.489 20.885 1.00 70.75 94 PRO A N 1
ATOM 711 C CA . PRO A 1 94 ? -16.700 -4.273 20.285 1.00 70.75 94 PRO A CA 1
ATOM 712 C C . PRO A 1 94 ? -15.364 -4.201 21.045 1.00 70.75 94 PRO A C 1
ATOM 714 O O . PRO A 1 94 ? -14.503 -5.049 20.829 1.00 70.75 94 PRO A O 1
ATOM 717 N N . TRP A 1 95 ? -15.176 -3.203 21.912 1.00 73.12 95 TRP A N 1
ATOM 718 C CA . TRP A 1 95 ? -13.934 -2.932 22.629 1.00 73.12 95 TRP A CA 1
ATOM 719 C C . TRP A 1 95 ? -14.009 -3.412 24.082 1.00 73.12 95 TRP A C 1
ATOM 721 O O . TRP A 1 95 ? -14.925 -3.074 24.822 1.00 73.12 95 TRP A O 1
ATOM 731 N N . LYS A 1 96 ? -12.971 -4.103 24.547 1.00 69.12 96 LYS A N 1
ATOM 732 C CA . LYS A 1 96 ? -12.774 -4.537 25.940 1.00 69.12 96 LYS A CA 1
ATOM 733 C C . LYS A 1 96 ? -12.127 -3.458 26.823 1.00 69.12 96 LYS A C 1
ATOM 735 O O . LYS A 1 96 ? -11.713 -3.752 27.941 1.00 69.12 96 LYS A O 1
ATOM 740 N N . GLY A 1 97 ? -11.974 -2.228 26.318 1.00 74.69 97 GLY A N 1
ATOM 741 C CA . GLY A 1 97 ? -11.440 -1.0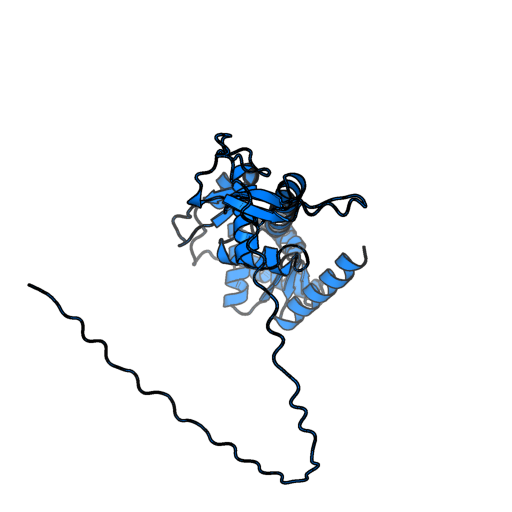71 27.050 1.00 74.69 97 GLY A CA 1
ATOM 742 C C . GLY A 1 97 ? -10.405 -0.236 26.282 1.00 74.69 97 GLY A C 1
ATOM 743 O O . GLY A 1 97 ? -10.020 -0.548 25.154 1.00 74.69 97 GLY A O 1
ATOM 744 N N . GLU A 1 98 ? -9.914 0.835 26.914 1.00 81.06 98 GLU A N 1
ATOM 745 C CA . GLU A 1 98 ? -9.022 1.831 26.286 1.00 81.06 98 GLU A CA 1
ATOM 746 C C . GLU A 1 98 ? -7.678 1.246 25.824 1.00 81.06 98 GLU A C 1
ATOM 748 O O . GLU A 1 98 ? -7.138 1.603 24.776 1.00 81.06 98 GLU A O 1
ATOM 753 N N . LYS A 1 99 ? -7.154 0.265 26.565 1.00 85.94 99 LYS A N 1
ATOM 754 C CA . LYS A 1 99 ? -5.925 -0.440 26.185 1.00 85.94 99 LYS A CA 1
ATOM 755 C C . LYS A 1 99 ? -6.069 -1.147 24.835 1.00 85.94 99 LYS A C 1
ATOM 757 O O . LYS A 1 99 ? -5.125 -1.143 24.045 1.00 85.94 99 LYS A O 1
ATOM 762 N N . GLU A 1 100 ? -7.226 -1.748 24.562 1.00 84.94 100 GLU A N 1
ATOM 763 C CA . GLU A 1 100 ? -7.473 -2.429 23.290 1.00 84.94 100 GLU A CA 1
ATOM 764 C C . GLU A 1 100 ? -7.598 -1.428 22.141 1.00 84.94 100 GLU A C 1
ATOM 766 O O . GLU A 1 100 ? -6.966 -1.630 21.104 1.00 84.94 100 GLU A O 1
ATOM 771 N N . LYS A 1 101 ? -8.301 -0.307 22.357 1.00 88.19 101 LYS A N 1
ATOM 772 C CA . LYS A 1 101 ? -8.367 0.803 21.394 1.00 88.19 101 LYS A CA 1
ATOM 773 C C . LYS A 1 101 ? -6.970 1.288 21.012 1.00 88.19 101 LYS A C 1
ATOM 775 O O . LYS A 1 101 ? -6.637 1.359 19.831 1.00 88.19 101 LYS A O 1
ATOM 780 N N . GLN A 1 102 ? -6.106 1.533 21.999 1.00 91.88 102 GLN A N 1
ATOM 781 C CA . GLN A 1 102 ? -4.737 1.977 21.741 1.00 91.88 102 GLN A CA 1
ATOM 782 C C . GLN A 1 102 ? -3.913 0.928 20.979 1.00 91.88 102 GLN A C 1
ATOM 784 O O . GLN A 1 102 ? -3.121 1.283 20.099 1.00 91.88 102 GLN A O 1
ATOM 789 N N . GLN A 1 103 ? -4.087 -0.359 21.292 1.00 92.88 103 GLN A N 1
ATOM 790 C CA . GLN A 1 103 ? -3.432 -1.447 20.564 1.00 92.88 103 GLN A CA 1
ATOM 791 C C . GLN A 1 103 ? -3.926 -1.551 19.119 1.00 92.88 103 GLN A C 1
ATOM 793 O O . GLN A 1 103 ? -3.103 -1.703 18.218 1.00 92.88 103 GLN A O 1
ATOM 798 N N . ALA A 1 104 ? -5.234 -1.447 18.883 1.00 92.75 104 ALA A N 1
ATOM 799 C CA . ALA A 1 104 ? -5.820 -1.421 17.548 1.00 92.75 104 ALA A CA 1
ATOM 800 C C . ALA A 1 104 ? -5.279 -0.251 16.723 1.00 92.75 104 ALA A C 1
ATOM 802 O O . ALA A 1 104 ? -4.724 -0.476 15.648 1.00 92.75 104 ALA A O 1
ATOM 803 N N . THR A 1 105 ? -5.298 0.965 17.276 1.00 95.75 105 THR A N 1
ATOM 804 C CA . THR A 1 105 ? -4.684 2.146 16.657 1.00 95.75 105 THR A CA 1
ATOM 805 C C . THR A 1 105 ? -3.223 1.892 16.289 1.00 95.75 105 THR A C 1
ATOM 807 O O . THR A 1 105 ? -2.809 2.153 15.161 1.00 95.75 105 THR A O 1
ATOM 810 N N . ASN A 1 106 ? -2.424 1.348 17.213 1.00 96.75 106 ASN A N 1
ATOM 811 C CA . ASN A 1 106 ? -1.009 1.084 16.954 1.00 96.75 106 ASN A CA 1
ATOM 812 C C . ASN A 1 106 ? -0.802 0.028 15.861 1.00 96.75 106 ASN A C 1
ATOM 814 O O . ASN A 1 106 ? 0.131 0.163 15.074 1.00 96.75 106 ASN A O 1
ATOM 818 N N . ARG A 1 107 ? -1.662 -0.993 15.773 1.00 95.94 107 ARG A N 1
ATOM 819 C CA . ARG A 1 107 ? -1.617 -2.010 14.710 1.00 95.94 107 ARG A CA 1
ATOM 820 C C . ARG A 1 107 ? -1.938 -1.412 13.340 1.00 95.94 107 ARG A C 1
ATOM 822 O O . ARG A 1 107 ? -1.191 -1.657 12.397 1.00 95.94 107 ARG A O 1
ATOM 829 N N . VAL A 1 108 ? -2.982 -0.583 13.238 1.00 97.62 108 VAL A N 1
ATOM 830 C CA . VAL A 1 108 ? -3.332 0.125 11.990 1.00 97.62 108 VAL A CA 1
ATOM 831 C C . VAL A 1 108 ? -2.186 1.030 11.538 1.00 97.62 108 VAL A C 1
ATOM 833 O O . VAL A 1 108 ? -1.751 0.957 10.391 1.00 97.62 108 VAL A O 1
ATOM 836 N N . VAL A 1 109 ? -1.642 1.836 12.453 1.00 97.94 109 VAL A N 1
ATOM 837 C CA . VAL A 1 109 ? -0.508 2.726 12.164 1.00 97.94 109 VAL A CA 1
ATOM 838 C C . VAL A 1 109 ? 0.726 1.931 11.746 1.00 97.94 109 VAL A C 1
ATOM 840 O O . VAL A 1 109 ? 1.357 2.273 10.751 1.00 97.94 109 VAL A O 1
ATOM 843 N N . SER A 1 110 ? 1.048 0.843 12.451 1.00 96.69 110 SER A N 1
ATOM 844 C CA . SER A 1 110 ? 2.198 -0.011 12.122 1.00 96.69 110 SER A CA 1
ATOM 845 C C . SER A 1 110 ? 2.076 -0.612 10.724 1.00 96.69 110 SER A C 1
ATOM 847 O O . SER A 1 110 ? 3.048 -0.626 9.972 1.00 96.69 110 SER A O 1
ATOM 849 N N . LEU A 1 111 ? 0.879 -1.064 10.348 1.00 96.44 111 LEU A N 1
ATOM 850 C CA . LEU A 1 111 ? 0.608 -1.574 9.009 1.00 96.44 111 LEU A CA 1
ATOM 851 C C . LEU A 1 111 ? 0.829 -0.489 7.942 1.00 96.44 111 LEU A C 1
ATOM 853 O O . LEU A 1 111 ? 1.540 -0.732 6.970 1.00 96.44 111 LEU A O 1
ATOM 857 N N . LEU A 1 112 ? 0.293 0.719 8.142 1.00 97.88 112 LEU A N 1
ATOM 858 C CA . LEU A 1 112 ? 0.490 1.833 7.207 1.00 97.88 112 LEU A CA 1
ATOM 859 C C . LEU A 1 112 ? 1.953 2.291 7.119 1.00 97.88 112 LEU A C 1
ATOM 861 O O . LEU A 1 112 ? 2.401 2.640 6.029 1.00 97.88 112 LEU A O 1
ATOM 865 N N . ILE A 1 113 ? 2.711 2.251 8.221 1.00 97.25 113 ILE A N 1
ATOM 866 C CA . ILE A 1 113 ? 4.164 2.492 8.212 1.00 97.25 113 ILE A CA 1
ATOM 867 C C . ILE A 1 113 ? 4.844 1.481 7.293 1.00 97.25 113 ILE A C 1
ATOM 869 O O . ILE A 1 113 ? 5.552 1.879 6.370 1.00 97.25 1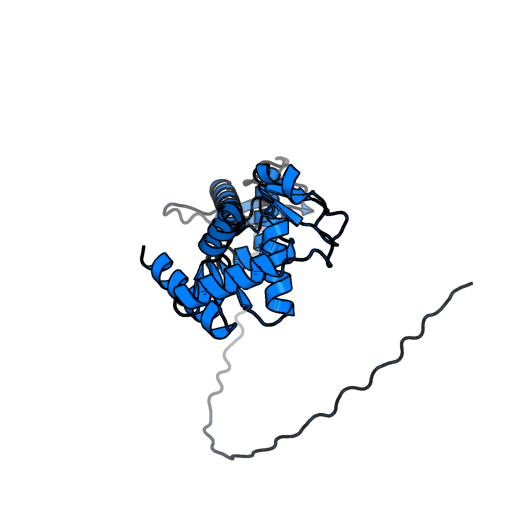13 ILE A O 1
ATOM 873 N N . VAL A 1 114 ? 4.579 0.185 7.479 1.00 95.12 114 VAL A N 1
ATOM 874 C CA . VAL A 1 114 ? 5.179 -0.864 6.642 1.00 95.12 114 VAL A CA 1
ATOM 875 C C . VAL A 1 114 ? 4.811 -0.674 5.168 1.00 95.12 114 VAL A C 1
ATOM 877 O O . VAL A 1 114 ? 5.687 -0.766 4.310 1.00 95.12 114 VAL A O 1
ATOM 880 N N . MET A 1 115 ? 3.551 -0.359 4.851 1.00 95.81 115 MET A N 1
ATOM 881 C CA . MET A 1 115 ? 3.118 -0.080 3.474 1.00 95.81 115 MET A CA 1
ATOM 882 C C . MET A 1 115 ? 3.834 1.142 2.876 1.00 95.81 115 MET A C 1
ATOM 884 O O . MET A 1 115 ? 4.317 1.080 1.740 1.00 95.81 115 MET A O 1
ATOM 888 N N . ALA A 1 116 ? 3.992 2.217 3.651 1.00 96.06 116 ALA A N 1
ATOM 889 C CA . ALA A 1 116 ? 4.690 3.425 3.222 1.00 96.06 116 ALA A CA 1
ATOM 890 C C . ALA A 1 116 ? 6.179 3.173 2.929 1.00 96.06 116 ALA A C 1
ATOM 892 O O . ALA A 1 116 ? 6.723 3.755 1.988 1.00 96.06 116 ALA A O 1
ATOM 893 N N . GLU A 1 117 ? 6.836 2.255 3.646 1.00 95.25 117 GLU A N 1
ATOM 894 C CA . GLU A 1 117 ? 8.212 1.845 3.333 1.00 95.25 117 GLU A CA 1
ATOM 895 C C . GLU A 1 117 ? 8.328 1.199 1.935 1.00 95.25 117 GLU A C 1
ATOM 897 O O . GLU A 1 117 ? 9.387 1.264 1.306 1.00 95.25 117 GLU A O 1
ATOM 902 N N . TYR A 1 118 ? 7.246 0.607 1.417 1.00 96.38 118 TYR A N 1
ATOM 903 C CA . TYR A 1 118 ? 7.149 0.082 0.050 1.00 96.38 118 TYR A CA 1
ATOM 904 C C . TYR A 1 118 ? 6.642 1.110 -0.978 1.00 96.38 118 TYR A C 1
ATOM 906 O O . TYR A 1 118 ? 6.388 0.736 -2.123 1.00 96.38 118 TYR A O 1
ATOM 914 N N . ASP A 1 119 ? 6.556 2.395 -0.617 1.00 95.81 119 ASP A N 1
ATOM 915 C CA . ASP A 1 119 ? 5.969 3.493 -1.404 1.00 95.81 119 ASP A CA 1
ATOM 916 C C . ASP A 1 119 ? 4.442 3.450 -1.580 1.00 95.81 119 ASP A C 1
ATOM 918 O O . ASP A 1 119 ? 3.893 4.247 -2.343 1.00 95.81 119 ASP A O 1
ATOM 922 N N . ASP A 1 120 ? 3.736 2.585 -0.853 1.00 95.56 120 ASP A N 1
ATOM 923 C CA . ASP A 1 120 ? 2.273 2.615 -0.789 1.00 95.56 120 ASP A CA 1
ATOM 924 C C . ASP A 1 120 ? 1.851 3.596 0.320 1.00 95.56 120 ASP A C 1
ATOM 926 O O . ASP A 1 120 ? 1.525 3.212 1.439 1.00 95.56 120 ASP A O 1
ATOM 930 N N . ILE A 1 121 ? 1.941 4.897 0.018 1.00 96.44 121 ILE A N 1
ATOM 931 C CA . ILE A 1 121 ? 1.741 5.981 1.001 1.00 96.44 121 ILE A CA 1
ATOM 932 C C . ILE A 1 121 ? 0.274 6.254 1.362 1.00 96.44 121 ILE A C 1
ATOM 934 O O . ILE A 1 121 ? 0.009 7.041 2.269 1.00 96.44 121 ILE A O 1
ATOM 938 N N . TYR A 1 122 ? -0.662 5.625 0.655 1.00 95.94 122 TYR A N 1
ATOM 939 C CA . TYR A 1 122 ? -2.084 5.607 0.967 1.00 95.94 122 TYR A CA 1
ATOM 940 C C . TYR A 1 122 ? -2.666 4.242 0.605 1.00 95.94 122 TYR A C 1
ATOM 942 O O . TYR A 1 122 ? -2.088 3.502 -0.198 1.00 95.94 122 TYR A O 1
ATOM 950 N N . VAL A 1 123 ? -3.836 3.931 1.151 1.00 96.44 123 VAL A N 1
ATOM 951 C CA . VAL A 1 123 ? -4.600 2.751 0.758 1.00 96.44 123 VAL A CA 1
ATOM 952 C C . VAL A 1 123 ? -6.100 3.048 0.806 1.00 96.44 123 VAL A C 1
ATOM 954 O O . VAL A 1 123 ? -6.554 3.844 1.624 1.00 96.44 123 VAL A O 1
ATOM 957 N N . GLU A 1 124 ? -6.858 2.432 -0.092 1.00 97.00 124 GLU A N 1
ATOM 958 C CA . GLU A 1 124 ? -8.324 2.490 -0.091 1.00 97.00 124 GLU A CA 1
ATOM 959 C C . GLU A 1 124 ? -8.898 1.772 1.139 1.00 97.00 124 GLU A C 1
ATOM 961 O O . GLU A 1 124 ? -8.349 0.751 1.564 1.00 97.00 124 GLU A O 1
ATOM 966 N N . GLU A 1 125 ? -10.008 2.272 1.680 1.00 96.00 125 GLU A N 1
ATOM 967 C CA . GLU A 1 125 ? -10.704 1.740 2.861 1.00 96.00 125 GLU A CA 1
ATOM 968 C C . GLU A 1 125 ? -10.880 0.213 2.845 1.00 96.00 125 GLU A C 1
ATOM 970 O O . GLU A 1 125 ? -10.364 -0.494 3.715 1.00 96.00 125 GLU A O 1
ATOM 975 N N . ASP A 1 126 ? -11.519 -0.317 1.799 1.00 95.44 126 ASP A N 1
ATOM 976 C CA . ASP A 1 126 ? -11.772 -1.752 1.628 1.00 95.44 126 ASP A CA 1
ATOM 977 C C . ASP A 1 126 ? -10.486 -2.581 1.619 1.00 95.44 126 ASP A C 1
ATOM 979 O O . ASP A 1 126 ? -10.434 -3.709 2.126 1.00 95.44 126 ASP A O 1
ATOM 983 N N . CYS A 1 127 ? -9.426 -2.030 1.029 1.00 95.62 127 CYS A N 1
ATOM 984 C CA . CYS A 1 127 ? -8.119 -2.663 1.004 1.00 95.62 127 CYS A CA 1
ATOM 985 C C . CYS A 1 127 ? -7.462 -2.626 2.390 1.00 95.62 127 CYS A C 1
ATOM 987 O O . CYS A 1 127 ? -6.908 -3.643 2.817 1.00 95.62 127 CYS A O 1
ATOM 989 N N . LEU A 1 128 ? -7.561 -1.508 3.121 1.00 96.88 128 LEU A N 1
ATOM 990 C CA . LEU A 1 128 ? -7.037 -1.382 4.483 1.00 96.88 128 LEU A CA 1
ATOM 991 C C . LEU A 1 128 ? -7.689 -2.401 5.415 1.00 96.88 128 LEU A C 1
ATOM 993 O O . LEU A 1 128 ? -6.984 -3.141 6.103 1.00 96.88 128 LEU A O 1
ATOM 997 N N . MET A 1 129 ? -9.021 -2.492 5.388 1.00 94.81 129 MET A N 1
ATOM 998 C CA . MET A 1 129 ? -9.771 -3.428 6.224 1.00 94.81 129 MET A CA 1
ATOM 999 C C . MET A 1 129 ? -9.345 -4.879 5.965 1.00 94.81 129 MET A C 1
ATOM 1001 O O . MET A 1 129 ? -9.082 -5.637 6.903 1.00 94.81 129 MET A O 1
ATOM 1005 N N . LYS A 1 130 ? -9.186 -5.265 4.689 1.00 94.00 130 LYS A N 1
ATOM 1006 C CA . LYS A 1 130 ? -8.680 -6.595 4.306 1.00 94.00 130 LYS A CA 1
ATOM 1007 C C . LYS A 1 130 ? -7.253 -6.829 4.798 1.00 94.00 130 LYS A C 1
ATOM 1009 O O . LYS A 1 130 ? -6.953 -7.925 5.274 1.00 94.00 130 LYS A O 1
ATOM 1014 N N . HIS A 1 131 ? -6.372 -5.833 4.695 1.00 94.69 131 HIS A N 1
ATOM 1015 C CA . HIS A 1 131 ? -4.997 -5.959 5.174 1.00 94.69 131 HIS A CA 1
ATOM 1016 C C . HIS A 1 131 ? -4.919 -6.107 6.694 1.00 94.69 131 HIS A C 1
ATOM 1018 O O . HIS A 1 131 ? -4.173 -6.973 7.152 1.00 94.69 131 HIS A O 1
ATOM 1024 N N . ILE A 1 132 ? -5.706 -5.340 7.457 1.00 94.81 132 ILE A N 1
ATOM 1025 C CA . ILE A 1 132 ? -5.795 -5.442 8.923 1.00 94.81 132 ILE A CA 1
ATOM 1026 C C . ILE A 1 132 ? -6.282 -6.834 9.328 1.00 94.81 132 ILE A C 1
ATOM 1028 O O . ILE A 1 132 ? -5.626 -7.503 10.127 1.00 94.81 132 ILE A O 1
ATOM 1032 N N . HIS A 1 133 ? -7.388 -7.298 8.741 1.00 89.56 133 HIS A N 1
ATOM 1033 C CA . HIS A 1 133 ? -7.960 -8.604 9.061 1.00 89.56 133 HIS A CA 1
ATOM 1034 C C . HIS A 1 133 ? -6.975 -9.750 8.773 1.00 89.56 133 HIS A C 1
ATOM 1036 O O . HIS A 1 133 ? -6.777 -10.629 9.609 1.00 89.56 133 HIS A O 1
ATOM 1042 N N . ARG A 1 134 ? -6.279 -9.705 7.626 1.00 90.25 134 ARG A N 1
ATOM 1043 C CA . ARG A 1 134 ? -5.255 -10.703 7.262 1.00 90.25 134 ARG A CA 1
ATOM 1044 C C . ARG A 1 134 ? -4.001 -10.628 8.131 1.00 90.25 134 ARG A C 1
ATOM 1046 O O . ARG A 1 134 ? -3.382 -11.656 8.384 1.00 90.25 134 ARG A O 1
ATOM 1053 N N . ALA A 1 135 ? -3.604 -9.429 8.549 1.00 90.62 135 ALA A N 1
ATOM 1054 C CA . ALA A 1 135 ? -2.417 -9.210 9.369 1.00 90.62 135 ALA A CA 1
ATOM 1055 C C . ALA A 1 135 ? -2.620 -9.645 10.826 1.00 90.62 135 ALA A C 1
ATOM 1057 O O . ALA A 1 135 ? -1.675 -10.104 11.467 1.00 90.62 135 ALA A O 1
ATOM 1058 N N . TYR A 1 136 ? -3.843 -9.512 11.347 1.00 89.88 136 TYR A N 1
ATOM 1059 C CA . TYR A 1 136 ? -4.153 -9.735 12.758 1.00 89.88 136 TYR A CA 1
ATOM 1060 C C . TYR A 1 136 ? -5.369 -10.655 12.967 1.00 89.88 136 TYR A C 1
ATOM 1062 O O . TYR A 1 136 ? -6.274 -10.280 13.714 1.00 89.88 136 TYR A O 1
ATOM 1070 N N . PRO A 1 137 ? -5.403 -11.875 12.398 1.00 84.12 137 PRO A N 1
ATOM 1071 C CA . PRO A 1 137 ? -6.596 -12.732 12.418 1.00 84.12 137 PRO A CA 1
ATOM 1072 C C . PRO A 1 137 ? -7.051 -13.137 13.831 1.00 84.12 137 PRO A C 1
ATOM 1074 O O . PRO A 1 137 ? -8.236 -13.345 14.058 1.00 84.12 137 PRO A O 1
ATOM 1077 N N . GLY A 1 138 ? -6.134 -13.200 14.806 1.00 81.31 138 GLY A N 1
ATOM 1078 C CA . GLY A 1 138 ? -6.463 -13.495 16.211 1.00 81.31 138 GLY A CA 1
ATOM 1079 C C . GLY A 1 138 ? -6.990 -12.306 17.028 1.00 81.31 138 GLY A C 1
ATOM 1080 O O . GLY A 1 138 ? -7.390 -12.491 18.171 1.00 81.31 138 GLY A O 1
ATOM 1081 N N . HIS A 1 139 ? -6.969 -11.091 16.474 1.00 83.75 139 HIS A N 1
ATOM 1082 C CA . HIS A 1 139 ? -7.392 -9.865 17.167 1.00 83.75 139 HIS A CA 1
ATOM 1083 C C . HIS A 1 139 ? -8.518 -9.144 16.415 1.00 83.75 139 HIS A C 1
ATOM 1085 O O . HIS A 1 139 ? -9.448 -8.623 17.020 1.00 83.75 139 HIS A O 1
ATOM 1091 N N . CYS A 1 140 ? -8.445 -9.131 15.085 1.00 83.06 140 CYS A N 1
ATOM 1092 C CA . CYS A 1 140 ? -9.442 -8.565 14.195 1.00 83.06 140 CYS A CA 1
ATOM 1093 C C . CYS A 1 140 ? -10.294 -9.702 13.614 1.00 83.06 140 CYS A C 1
ATOM 1095 O O . CYS A 1 140 ? -9.994 -10.261 12.559 1.00 83.06 140 CYS A O 1
ATOM 1097 N N . THR A 1 141 ? -11.349 -10.065 14.341 1.00 76.31 141 THR A N 1
ATOM 1098 C CA . THR A 1 141 ? -12.219 -11.213 14.034 1.00 76.31 141 THR A CA 1
ATOM 1099 C C . THR A 1 141 ? -12.989 -11.079 12.721 1.00 76.31 141 THR A C 1
ATOM 1101 O O . THR A 1 141 ? -13.304 -12.087 12.095 1.00 76.31 141 THR A O 1
ATOM 1104 N N . THR A 1 142 ? -13.293 -9.855 12.280 1.00 77.50 142 THR A N 1
ATOM 1105 C CA . THR A 1 142 ? -14.058 -9.595 11.053 1.00 77.50 142 THR A CA 1
ATOM 1106 C C . THR A 1 142 ? -13.536 -8.362 10.321 1.00 77.50 142 THR A C 1
ATOM 1108 O O . THR A 1 142 ? -12.915 -7.490 10.922 1.00 77.50 142 THR A O 1
ATOM 1111 N N . VAL A 1 143 ? -13.848 -8.245 9.029 1.00 78.44 143 VAL A N 1
ATOM 1112 C CA . VAL A 1 143 ? -13.527 -7.047 8.229 1.00 78.44 143 VAL A CA 1
ATOM 1113 C C . VAL A 1 143 ? -14.196 -5.792 8.810 1.00 78.44 143 VAL A C 1
ATOM 1115 O O . VAL A 1 143 ? -13.548 -4.759 8.904 1.00 78.44 143 VAL A O 1
ATOM 1118 N N . LYS A 1 144 ? -15.436 -5.893 9.308 1.00 78.19 144 LYS A N 1
ATOM 1119 C CA . LYS A 1 144 ? -16.125 -4.780 9.992 1.00 78.19 144 LYS A CA 1
ATOM 1120 C C . LYS A 1 144 ? -15.448 -4.369 11.301 1.00 78.19 144 LYS A C 1
ATOM 1122 O O . LYS A 1 144 ? -15.465 -3.208 11.679 1.00 78.19 144 LYS A O 1
ATOM 1127 N N . HIS A 1 145 ? -14.810 -5.307 12.000 1.00 82.25 145 HIS A N 1
ATOM 1128 C CA . HIS A 1 145 ? -14.010 -4.960 13.173 1.00 82.25 145 HIS A CA 1
ATOM 1129 C C . HIS A 1 145 ? -12.778 -4.122 12.778 1.00 82.25 145 HIS A C 1
ATOM 1131 O O . HIS A 1 145 ? -12.358 -3.259 13.542 1.00 82.25 145 HIS A O 1
ATOM 1137 N N . ALA A 1 146 ? -12.225 -4.314 11.573 1.00 89.62 146 ALA A N 1
ATOM 1138 C CA . ALA A 1 146 ? -11.142 -3.472 11.070 1.00 89.62 146 ALA A CA 1
ATOM 1139 C C . ALA A 1 146 ? -11.586 -2.022 10.812 1.00 89.62 146 ALA A C 1
ATOM 1141 O O . ALA A 1 146 ? -10.801 -1.116 11.070 1.00 89.62 146 ALA A O 1
ATOM 1142 N N . GLU A 1 147 ? -12.824 -1.798 10.361 1.00 91.06 147 GLU A N 1
ATOM 1143 C CA . GLU A 1 147 ? -13.419 -0.459 10.193 1.00 91.06 147 GLU A CA 1
ATOM 1144 C C . GLU A 1 147 ? -13.356 0.337 11.505 1.00 91.06 147 GLU A C 1
ATOM 1146 O O . GLU A 1 147 ? -12.781 1.420 11.561 1.00 91.06 147 GLU A O 1
ATOM 1151 N N . LEU A 1 148 ? -13.786 -0.277 12.612 1.00 89.56 148 LEU A N 1
ATOM 1152 C CA . LEU A 1 148 ? -13.712 0.336 13.943 1.00 89.56 148 LEU A CA 1
ATOM 1153 C C . LEU A 1 148 ? -12.275 0.689 14.352 1.00 89.56 148 LEU A C 1
ATOM 1155 O O . LEU A 1 148 ? -12.035 1.713 14.994 1.00 89.56 148 LEU A O 1
ATOM 1159 N N . TRP A 1 149 ? -11.301 -0.154 13.996 1.00 94.19 149 TRP A N 1
ATOM 1160 C CA . TRP A 1 149 ? -9.888 0.118 14.270 1.00 94.19 149 TRP A CA 1
ATOM 1161 C C . TRP A 1 149 ? -9.377 1.318 13.473 1.00 94.19 149 TRP A C 1
ATOM 1163 O O . TRP A 1 149 ? -8.606 2.119 14.005 1.00 94.19 149 TRP A O 1
ATOM 1173 N N . ILE A 1 150 ? -9.802 1.441 12.214 1.00 96.69 150 ILE A N 1
ATOM 1174 C CA . ILE A 1 150 ? -9.484 2.579 11.350 1.00 96.69 150 ILE A CA 1
ATOM 1175 C C . ILE A 1 150 ? -10.099 3.850 11.940 1.00 96.69 150 ILE A C 1
ATOM 1177 O O . ILE A 1 150 ? -9.370 4.817 12.156 1.00 96.69 150 ILE A O 1
ATOM 1181 N N . ASP A 1 151 ? -11.382 3.831 12.300 1.00 94.44 151 ASP A N 1
ATOM 1182 C CA . ASP A 1 151 ? -12.073 4.968 12.917 1.00 94.44 151 ASP A CA 1
ATOM 1183 C C . ASP A 1 151 ? -11.379 5.442 14.191 1.00 94.44 151 ASP A C 1
ATOM 1185 O O . ASP A 1 151 ? -11.159 6.639 14.392 1.00 94.44 151 ASP A O 1
ATOM 1189 N N . GLN A 1 152 ? -10.985 4.507 15.056 1.00 94.19 152 GLN A N 1
ATOM 119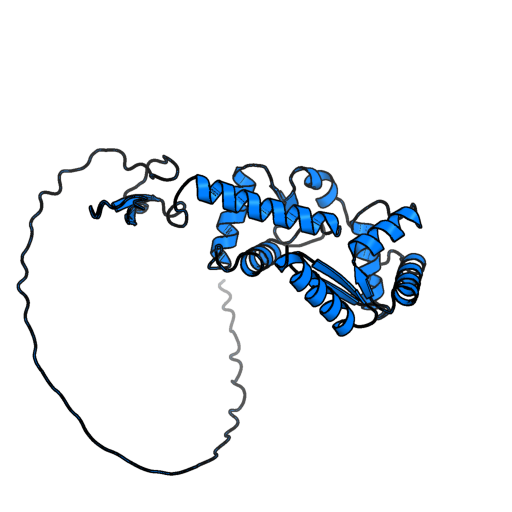0 C CA . GLN A 1 152 ? -10.261 4.841 16.276 1.00 94.19 152 GLN A CA 1
ATOM 1191 C C . GLN A 1 152 ? -8.874 5.430 15.973 1.00 94.19 152 GLN A C 1
ATOM 1193 O O . GLN A 1 152 ? -8.430 6.362 16.649 1.00 94.19 152 GLN A O 1
ATOM 1198 N N . ALA A 1 153 ? -8.190 4.940 14.936 1.00 97.12 153 ALA A N 1
ATOM 1199 C CA . ALA A 1 153 ? -6.924 5.509 14.492 1.00 97.12 153 ALA A CA 1
ATOM 1200 C C . ALA A 1 153 ? -7.093 6.931 13.920 1.00 97.12 153 ALA A C 1
ATOM 1202 O O . ALA A 1 153 ? -6.254 7.790 14.206 1.00 97.12 153 ALA A O 1
ATOM 1203 N N . VAL A 1 154 ? -8.181 7.206 13.191 1.00 97.56 154 VAL A N 1
ATOM 1204 C CA . VAL A 1 154 ? -8.539 8.555 12.712 1.00 97.56 154 VAL A CA 1
ATOM 1205 C C . VAL A 1 154 ? -8.825 9.488 13.885 1.00 97.56 154 VAL A C 1
ATOM 1207 O O . VAL A 1 154 ? -8.257 10.576 13.941 1.00 97.56 154 VAL A O 1
ATOM 1210 N N . LYS A 1 155 ? -9.643 9.055 14.854 1.00 95.31 155 LYS A N 1
ATOM 1211 C CA . LYS A 1 155 ? -9.955 9.830 16.070 1.00 95.31 155 LYS A CA 1
ATOM 1212 C C . LYS A 1 155 ? -8.707 10.179 16.877 1.00 95.31 155 LYS A C 1
ATOM 1214 O O . LYS A 1 155 ? -8.647 11.240 17.480 1.00 95.31 155 LYS A O 1
ATOM 1219 N N . SER A 1 156 ? -7.699 9.307 16.861 1.00 95.81 156 SER A N 1
ATOM 1220 C CA . SER A 1 156 ? -6.397 9.561 17.494 1.00 95.81 156 SER A CA 1
ATOM 1221 C C . SER A 1 156 ? -5.450 10.456 16.677 1.00 95.81 156 SER A C 1
ATOM 1223 O O . SER A 1 156 ? -4.297 10.628 17.063 1.00 95.81 156 SER A O 1
ATOM 1225 N N . GLU A 1 157 ? -5.897 10.956 15.522 1.00 96.56 157 GLU A N 1
ATOM 1226 C CA . GLU A 1 157 ? -5.163 11.815 14.581 1.00 96.56 157 GLU A CA 1
ATOM 1227 C C . GLU A 1 157 ? -3.855 11.235 14.013 1.00 96.56 157 GLU A C 1
ATOM 1229 O O . GLU A 1 157 ? -3.093 11.935 13.341 1.00 96.56 157 GLU A O 1
ATOM 1234 N N . LYS A 1 158 ? -3.583 9.942 14.224 1.00 97.12 158 LYS A N 1
ATOM 1235 C CA . LYS A 1 158 ? -2.374 9.280 13.701 1.00 97.12 158 LYS A CA 1
ATOM 1236 C C . LYS A 1 158 ? -2.467 8.974 12.206 1.00 97.12 158 LYS A C 1
ATOM 1238 O O . LYS A 1 158 ? -1.447 8.891 11.518 1.00 97.12 158 LYS A O 1
ATOM 1243 N N . ILE A 1 159 ? -3.685 8.813 11.699 1.00 98.25 159 ILE A N 1
ATOM 1244 C CA . ILE A 1 159 ? -3.975 8.594 10.281 1.00 98.25 159 ILE A CA 1
ATOM 1245 C C . ILE A 1 159 ? -4.999 9.628 9.813 1.00 98.25 159 ILE A C 1
ATOM 1247 O O . ILE A 1 159 ? -5.712 10.215 10.626 1.00 98.25 159 ILE A O 1
ATOM 1251 N N . ALA A 1 160 ? -5.064 9.868 8.508 1.00 98.06 160 ALA A N 1
ATOM 1252 C CA . ALA A 1 160 ? -6.004 10.808 7.915 1.00 98.06 160 ALA A CA 1
ATOM 1253 C C . ALA A 1 160 ? -6.822 10.128 6.808 1.00 98.06 160 ALA A C 1
ATOM 1255 O O . ALA A 1 160 ? -6.211 9.527 5.917 1.00 98.06 160 ALA A O 1
ATOM 1256 N N . PRO A 1 161 ? -8.162 10.244 6.835 1.00 97.94 161 PRO A N 1
ATOM 1257 C CA . PRO A 1 161 ? -8.989 9.964 5.676 1.00 97.94 161 PRO A CA 1
ATOM 1258 C C . PRO A 1 161 ? -8.894 11.131 4.683 1.00 97.94 161 PRO A C 1
ATOM 1260 O O . PRO A 1 161 ? -8.762 12.293 5.083 1.00 97.94 161 PRO A O 1
ATOM 1263 N N . PHE A 1 162 ? -8.964 10.840 3.389 1.00 97.25 162 PHE A N 1
ATOM 1264 C CA . PHE A 1 162 ? -9.053 11.847 2.336 1.00 97.25 162 PHE A CA 1
ATOM 1265 C C . PHE A 1 162 ? -9.716 11.285 1.076 1.00 97.25 162 PHE A C 1
ATOM 1267 O O . PHE A 1 162 ? -9.677 10.084 0.810 1.00 97.25 162 PHE A O 1
ATOM 1274 N N . GLU A 1 163 ? -10.276 12.183 0.270 1.00 95.38 163 GLU A N 1
ATOM 1275 C CA . GLU A 1 163 ? -10.735 11.881 -1.084 1.00 95.38 163 GLU A CA 1
ATOM 1276 C C . GLU A 1 163 ? -9.690 12.361 -2.092 1.00 95.38 163 GLU A C 1
ATOM 1278 O O . GLU A 1 163 ? -9.158 13.473 -1.991 1.00 95.38 163 GLU A O 1
ATOM 1283 N N . HIS A 1 164 ? -9.374 11.527 -3.081 1.00 92.69 164 HIS A N 1
ATOM 1284 C CA . HIS A 1 164 ? -8.408 11.875 -4.116 1.00 92.69 164 HIS A CA 1
ATOM 1285 C C . HIS A 1 164 ? -9.124 12.321 -5.391 1.00 92.69 164 HIS A C 1
ATOM 1287 O O . HIS A 1 164 ? -9.938 11.586 -5.931 1.00 92.69 164 HIS A O 1
ATOM 1293 N N . LYS A 1 165 ? -8.760 13.477 -5.959 1.00 89.88 165 LYS A N 1
ATOM 1294 C CA . LYS A 1 165 ? -9.459 14.058 -7.129 1.00 89.88 165 LYS A CA 1
ATOM 1295 C C . LYS A 1 165 ? -9.526 13.146 -8.363 1.00 89.88 165 LYS A C 1
ATOM 1297 O O . LYS A 1 165 ? -10.392 13.327 -9.210 1.00 89.88 165 LYS A O 1
ATOM 1302 N N . GLN A 1 166 ? -8.577 12.221 -8.497 1.00 91.38 166 GLN A N 1
ATOM 1303 C CA . GLN A 1 166 ? -8.470 11.306 -9.643 1.00 91.38 166 GLN A CA 1
ATOM 1304 C C . GLN A 1 166 ? -8.961 9.879 -9.348 1.00 91.38 166 GLN A C 1
ATOM 1306 O O . GLN A 1 166 ? -8.912 9.044 -10.247 1.00 91.38 166 GLN A O 1
ATOM 1311 N N . LEU A 1 167 ? -9.384 9.575 -8.115 1.00 90.50 167 LEU A N 1
ATOM 1312 C CA . LEU A 1 167 ? -9.885 8.253 -7.722 1.00 90.50 167 LEU A CA 1
ATOM 1313 C C . LEU A 1 167 ? -11.271 8.376 -7.094 1.00 90.50 167 LEU A C 1
ATOM 1315 O O . LEU A 1 167 ? -11.677 9.447 -6.662 1.00 90.50 167 LEU A O 1
ATOM 1319 N N . GLN A 1 168 ? -11.992 7.263 -7.041 1.00 93.56 168 GLN A N 1
ATOM 1320 C CA . GLN A 1 168 ? -13.239 7.166 -6.290 1.00 93.56 168 GLN A CA 1
ATOM 1321 C C . GLN A 1 168 ? -12.985 6.436 -4.972 1.00 93.56 168 GLN A C 1
ATOM 1323 O O . GLN A 1 168 ? -12.120 5.564 -4.924 1.00 93.56 168 GLN A O 1
ATOM 1328 N N . GLY A 1 169 ? -13.749 6.790 -3.938 1.00 94.50 169 GLY A N 1
ATOM 1329 C CA . GLY A 1 169 ? -13.687 6.165 -2.617 1.00 94.50 169 GLY A CA 1
ATOM 1330 C C . GLY A 1 169 ? -12.883 6.952 -1.581 1.00 94.50 169 GLY A C 1
ATOM 1331 O O . GLY A 1 169 ? -12.279 7.988 -1.877 1.00 94.50 169 GLY A O 1
ATOM 1332 N N . THR A 1 170 ? -12.900 6.433 -0.353 1.00 96.50 170 THR A N 1
ATOM 1333 C CA . THR A 1 170 ? -12.162 6.974 0.791 1.00 96.50 170 THR A CA 1
ATOM 1334 C C . THR A 1 170 ? -10.790 6.319 0.881 1.00 96.50 170 THR A C 1
ATOM 1336 O O . THR A 1 170 ? -10.653 5.091 0.849 1.00 96.50 170 THR A O 1
ATOM 1339 N N . PHE A 1 171 ? -9.756 7.142 1.025 1.00 97.75 171 PHE A N 1
ATOM 1340 C CA . PHE A 1 171 ? -8.379 6.690 1.177 1.00 97.75 171 PHE A CA 1
ATOM 1341 C C . PHE A 1 171 ? -7.837 7.083 2.541 1.00 97.75 171 PHE A C 1
ATOM 1343 O O . PHE A 1 171 ? -8.174 8.131 3.085 1.00 97.75 171 PHE A O 1
ATOM 1350 N N . TYR A 1 172 ? -6.945 6.252 3.065 1.00 98.25 172 TYR A N 1
ATOM 1351 C CA . TYR A 1 172 ? -6.292 6.460 4.346 1.00 98.25 172 TYR A CA 1
ATOM 1352 C C . TYR A 1 172 ? -4.784 6.503 4.159 1.00 98.25 172 TYR A C 1
ATOM 1354 O O . TYR A 1 172 ? -4.201 5.706 3.422 1.00 98.25 172 TYR A O 1
ATOM 1362 N N . CYS A 1 173 ? -4.137 7.423 4.861 1.00 98.19 173 CYS A N 1
ATOM 1363 C CA . CYS A 1 173 ? -2.686 7.500 4.945 1.00 98.19 173 CYS A CA 1
ATOM 1364 C C . CYS A 1 173 ? -2.249 7.839 6.370 1.00 98.19 173 CYS A C 1
ATOM 1366 O O . CYS A 1 173 ? -3.041 8.314 7.186 1.00 98.19 173 CYS A O 1
ATOM 1368 N N . LEU A 1 174 ? -0.961 7.657 6.663 1.00 98.31 174 LEU A N 1
ATOM 1369 C CA . LEU A 1 174 ? -0.365 8.296 7.837 1.00 98.31 174 LEU A CA 1
ATOM 1370 C C . LEU A 1 174 ? -0.585 9.810 7.750 1.00 98.31 174 LEU A C 1
ATOM 1372 O O . LEU A 1 174 ? -0.494 10.387 6.663 1.00 98.31 174 LEU A O 1
ATOM 1376 N N . ARG A 1 175 ? -0.858 10.458 8.885 1.00 97.50 175 ARG A N 1
ATOM 1377 C CA . ARG A 1 175 ? -1.159 11.899 8.932 1.00 97.50 175 ARG A CA 1
ATOM 1378 C C . ARG A 1 175 ? -0.071 12.742 8.261 1.00 97.50 175 ARG A C 1
ATOM 1380 O O . ARG A 1 175 ? -0.377 13.631 7.474 1.00 97.50 175 ARG A O 1
ATOM 1387 N N . GLU A 1 176 ? 1.191 12.405 8.508 1.00 96.62 176 GLU A N 1
ATOM 1388 C CA . GLU A 1 176 ? 2.372 13.045 7.908 1.00 96.62 176 GLU A CA 1
ATOM 1389 C C . GLU A 1 176 ? 2.471 12.882 6.381 1.00 96.62 176 GLU A C 1
ATOM 1391 O O . GLU A 1 176 ? 3.055 13.725 5.701 1.00 96.62 176 GLU A O 1
ATOM 1396 N N . ASN A 1 177 ? 1.855 11.835 5.824 1.00 96.62 177 ASN A N 1
ATOM 1397 C CA . ASN A 1 177 ? 1.866 11.559 4.390 1.00 96.62 177 ASN A CA 1
ATOM 1398 C C . ASN A 1 177 ? 0.747 12.280 3.632 1.00 96.62 177 ASN A C 1
ATOM 1400 O O . ASN A 1 177 ? 0.807 12.332 2.404 1.00 96.62 177 ASN A O 1
ATOM 1404 N N . LEU A 1 178 ? -0.236 12.877 4.314 1.00 96.00 178 LEU A N 1
ATOM 1405 C CA . LEU A 1 178 ? -1.397 13.521 3.688 1.00 96.00 178 LEU A CA 1
ATOM 1406 C C . LEU A 1 178 ? -1.035 14.566 2.605 1.00 96.00 178 LEU A C 1
ATOM 1408 O O . LEU A 1 178 ? -1.637 14.521 1.527 1.00 96.00 178 LEU A O 1
ATOM 1412 N N . PRO A 1 179 ? -0.026 15.450 2.786 1.00 93.50 179 PRO A N 1
ATOM 1413 C CA . PRO A 1 179 ? 0.372 16.419 1.753 1.00 93.50 179 PRO A CA 1
ATOM 1414 C C . PRO A 1 179 ? 0.991 15.791 0.496 1.00 93.50 179 PRO A C 1
ATOM 1416 O O . PRO A 1 179 ? 1.132 16.457 -0.531 1.00 93.50 179 PRO A O 1
ATOM 1419 N N . TYR A 1 180 ? 1.429 14.534 0.582 1.00 92.06 180 TYR A N 1
ATOM 1420 C CA . TYR A 1 180 ? 1.956 13.769 -0.545 1.00 92.06 180 TYR A CA 1
ATOM 1421 C C . TYR A 1 180 ? 0.874 12.880 -1.150 1.00 92.06 180 TYR A C 1
ATOM 1423 O O . TYR A 1 180 ? 0.751 12.840 -2.368 1.00 92.06 180 TYR A O 1
ATOM 1431 N N . ALA A 1 181 ? 0.077 12.219 -0.309 1.00 93.56 181 ALA A N 1
ATOM 1432 C CA . ALA A 1 181 ? -0.994 11.305 -0.693 1.00 93.56 181 ALA A CA 1
ATOM 1433 C C . ALA A 1 181 ? -2.089 11.987 -1.530 1.00 93.56 181 ALA A C 1
ATOM 1435 O O . ALA A 1 181 ? -2.650 11.369 -2.426 1.00 93.56 181 ALA A O 1
ATOM 1436 N N . SER A 1 182 ? -2.343 13.271 -1.269 1.00 91.81 182 SER A N 1
ATOM 1437 C CA . SER A 1 182 ? -3.338 14.094 -1.968 1.00 91.81 182 SER A CA 1
ATOM 1438 C C . SER A 1 182 ? -2.839 14.746 -3.268 1.00 91.81 182 SER A C 1
ATOM 1440 O O . SER A 1 182 ? -3.601 15.463 -3.922 1.00 91.81 182 SER A O 1
ATOM 1442 N N . ARG A 1 183 ? -1.567 14.549 -3.650 1.00 92.25 183 ARG A N 1
ATOM 1443 C CA . ARG A 1 183 ? -1.021 15.125 -4.889 1.00 92.25 183 ARG A CA 1
ATOM 1444 C C . ARG A 1 183 ? -1.496 14.348 -6.103 1.00 92.25 183 ARG A C 1
ATOM 1446 O O . ARG A 1 183 ? -1.591 13.129 -6.066 1.00 92.25 183 ARG A O 1
ATOM 1453 N N . GLU A 1 184 ? -1.648 15.065 -7.209 1.00 90.50 184 GLU A N 1
ATOM 1454 C CA . GLU A 1 184 ? -2.000 14.468 -8.493 1.00 90.50 184 GLU A CA 1
ATOM 1455 C C . GLU A 1 184 ? -1.011 13.377 -8.914 1.00 90.50 184 GLU A C 1
ATOM 1457 O O . GLU A 1 184 ? 0.212 13.491 -8.760 1.00 90.50 184 GLU A O 1
ATOM 1462 N N . PHE A 1 185 ? -1.558 12.308 -9.483 1.00 90.00 185 PHE A N 1
ATOM 1463 C CA . PHE A 1 185 ? -0.770 11.227 -10.035 1.00 90.00 185 PHE A CA 1
ATOM 1464 C C . PHE A 1 185 ? -0.141 11.624 -11.361 1.00 90.00 185 PHE A C 1
ATOM 1466 O O . PHE A 1 185 ? -0.733 12.380 -12.138 1.00 90.00 185 PHE A O 1
ATOM 1473 N N . PRO A 1 186 ? 1.030 11.042 -11.675 1.00 89.69 186 PRO A N 1
ATOM 1474 C CA . PRO A 1 186 ? 1.569 11.139 -13.016 1.00 89.69 186 PRO A CA 1
ATOM 1475 C C . PRO A 1 186 ? 0.552 10.595 -14.013 1.00 89.69 186 PRO A C 1
ATOM 1477 O O . PRO A 1 186 ? -0.138 9.599 -13.745 1.00 89.69 186 PRO A O 1
ATOM 1480 N N . THR A 1 187 ? 0.501 11.231 -15.177 1.00 88.94 187 THR A N 1
ATOM 1481 C CA . THR A 1 187 ? -0.389 10.835 -16.259 1.00 88.94 187 THR A CA 1
ATOM 1482 C C . THR A 1 187 ? -0.156 9.363 -16.645 1.00 88.94 187 THR A C 1
ATOM 1484 O O . THR A 1 187 ? 0.956 8.839 -16.493 1.00 88.94 187 THR A O 1
ATOM 1487 N N . PRO A 1 188 ? -1.192 8.635 -17.102 1.00 84.81 188 PRO A N 1
ATOM 1488 C CA . PRO A 1 188 ? -1.057 7.217 -17.451 1.00 84.81 188 PRO A CA 1
ATOM 1489 C C . PRO A 1 188 ? -0.036 6.923 -18.561 1.00 84.81 188 PRO A C 1
ATOM 1491 O O . PRO A 1 188 ? 0.467 5.806 -18.647 1.00 84.81 188 PRO A O 1
ATOM 1494 N N . ASP A 1 189 ? 0.265 7.910 -19.402 1.00 86.88 189 ASP A N 1
ATOM 1495 C CA . ASP A 1 189 ? 1.219 7.861 -20.513 1.00 86.88 189 ASP A CA 1
ATOM 1496 C C . ASP A 1 189 ? 2.657 8.243 -20.116 1.00 86.88 189 ASP A C 1
ATOM 1498 O O . ASP A 1 189 ? 3.553 8.223 -20.963 1.00 86.88 189 ASP A O 1
ATOM 1502 N N . PHE A 1 190 ? 2.909 8.545 -18.836 1.00 92.50 190 PHE A N 1
ATOM 1503 C CA . PHE A 1 190 ? 4.247 8.861 -18.346 1.00 92.50 190 PHE A CA 1
ATOM 1504 C C . PHE A 1 190 ? 5.239 7.738 -18.691 1.00 92.50 190 PHE A C 1
ATOM 1506 O O . PHE A 1 190 ? 5.090 6.585 -18.275 1.00 92.50 190 PHE A O 1
ATOM 1513 N N . ASN A 1 191 ? 6.263 8.079 -19.476 1.00 95.00 191 ASN A N 1
ATOM 1514 C CA . ASN A 1 191 ? 7.193 7.102 -20.024 1.00 95.00 191 ASN A CA 1
ATOM 1515 C C . ASN A 1 191 ? 8.225 6.658 -18.978 1.00 95.00 191 ASN A C 1
ATOM 1517 O O . ASN A 1 191 ? 9.154 7.397 -18.666 1.00 95.00 191 ASN A O 1
ATOM 1521 N N . THR A 1 192 ? 8.096 5.413 -18.521 1.00 97.31 192 THR A N 1
ATOM 1522 C CA . THR A 1 192 ? 8.983 4.762 -17.539 1.00 97.31 192 THR A CA 1
ATOM 1523 C C . THR A 1 192 ? 9.898 3.701 -18.151 1.00 97.31 192 THR A C 1
ATOM 1525 O O . THR A 1 192 ? 10.422 2.834 -17.453 1.00 97.31 192 THR A O 1
ATOM 1528 N N . SER A 1 193 ? 10.085 3.704 -19.475 1.00 97.56 193 SER A N 1
ATOM 1529 C CA . SER A 1 193 ? 10.744 2.586 -20.169 1.00 97.56 193 SER A CA 1
ATOM 1530 C C . SER A 1 193 ? 12.193 2.363 -19.718 1.00 97.56 193 SER A C 1
ATOM 1532 O O . SER A 1 193 ? 12.650 1.220 -19.679 1.00 97.56 193 SER A O 1
ATOM 1534 N N . LYS A 1 194 ? 12.922 3.434 -19.372 1.00 98.25 194 LYS A N 1
ATOM 1535 C CA . LYS A 1 194 ? 14.313 3.340 -18.895 1.00 98.25 194 LYS A CA 1
ATOM 1536 C C . LYS A 1 194 ? 14.371 2.730 -17.494 1.00 98.25 194 LYS A C 1
ATOM 1538 O O . LYS A 1 194 ? 15.223 1.887 -17.222 1.00 98.25 194 LYS A O 1
ATOM 1543 N N . GLU A 1 195 ? 13.446 3.127 -16.636 1.00 98.50 195 GLU A N 1
ATOM 1544 C CA . GLU A 1 195 ? 13.299 2.676 -15.259 1.00 98.50 195 GLU A CA 1
ATOM 1545 C C . GLU A 1 195 ? 12.846 1.215 -15.197 1.00 98.50 195 GLU A C 1
ATOM 1547 O O . GLU A 1 195 ? 13.418 0.424 -14.454 1.00 98.50 195 GLU A O 1
ATOM 1552 N N . GLU A 1 196 ? 11.895 0.818 -16.042 1.00 98.44 196 GLU A N 1
ATOM 1553 C CA . GLU A 1 196 ? 11.472 -0.579 -16.195 1.00 98.44 196 GLU A CA 1
ATOM 1554 C C . GLU A 1 196 ? 12.639 -1.485 -16.610 1.00 98.44 196 GLU A C 1
ATOM 1556 O O . GLU A 1 196 ? 12.823 -2.574 -16.060 1.00 98.44 196 GLU A O 1
ATOM 1561 N N . ASN A 1 197 ? 13.454 -1.041 -17.574 1.00 98.50 197 ASN A N 1
ATOM 1562 C CA . ASN A 1 197 ? 14.629 -1.796 -18.011 1.00 98.50 197 ASN A CA 1
ATOM 1563 C C . ASN A 1 197 ? 15.667 -1.901 -16.886 1.00 98.50 197 ASN A C 1
ATOM 1565 O O . ASN A 1 197 ? 16.315 -2.935 -16.733 1.00 98.50 197 ASN A O 1
ATOM 1569 N N . HIS A 1 198 ? 15.805 -0.860 -16.062 1.00 98.56 198 HIS A N 1
ATOM 1570 C CA . HIS A 1 198 ? 16.649 -0.909 -14.870 1.00 98.56 198 HIS A CA 1
ATOM 1571 C C . HIS A 1 198 ? 16.152 -1.941 -13.852 1.00 98.56 198 HIS A C 1
ATOM 1573 O O . HIS A 1 198 ? 16.960 -2.738 -13.383 1.00 98.56 198 HIS A O 1
ATOM 1579 N N . ILE A 1 199 ? 14.845 -2.000 -13.569 1.00 98.62 199 ILE A N 1
ATOM 1580 C CA . ILE A 1 199 ? 14.264 -3.046 -12.706 1.00 98.62 199 ILE A CA 1
ATOM 1581 C C . ILE A 1 199 ? 14.514 -4.440 -13.282 1.00 98.62 199 ILE A C 1
ATOM 1583 O O . ILE A 1 199 ? 14.966 -5.326 -12.564 1.00 98.62 199 ILE A O 1
ATOM 1587 N N . THR A 1 200 ? 14.313 -4.620 -14.586 1.00 98.38 200 THR A N 1
ATOM 1588 C CA . THR A 1 200 ? 14.587 -5.891 -15.277 1.00 98.38 200 THR A CA 1
ATOM 1589 C C . THR A 1 200 ? 16.049 -6.318 -15.079 1.00 98.38 200 THR A C 1
ATOM 1591 O O . THR A 1 200 ? 16.325 -7.450 -14.694 1.00 98.38 200 THR A O 1
ATOM 1594 N N . ASN A 1 201 ? 16.999 -5.391 -15.243 1.00 98.44 201 ASN A N 1
ATOM 1595 C CA . ASN A 1 201 ? 18.422 -5.656 -15.015 1.00 98.44 201 ASN A CA 1
ATOM 1596 C C . ASN A 1 201 ? 18.746 -5.982 -13.548 1.00 98.44 201 ASN A C 1
ATOM 1598 O O . ASN A 1 201 ? 19.643 -6.785 -13.289 1.00 98.44 201 ASN A O 1
ATOM 1602 N N . LEU A 1 202 ? 18.054 -5.365 -12.584 1.00 98.12 202 LEU A N 1
ATOM 1603 C CA . LEU A 1 202 ? 18.190 -5.720 -11.169 1.00 98.12 202 LEU A CA 1
ATOM 1604 C C . LEU A 1 202 ? 17.701 -7.142 -10.907 1.00 98.12 202 LEU A C 1
ATOM 1606 O O . LEU A 1 202 ? 18.396 -7.885 -10.223 1.00 98.12 202 LEU A O 1
ATOM 1610 N N . LEU A 1 203 ? 16.564 -7.537 -11.486 1.00 98.19 203 LEU A N 1
ATOM 1611 C CA . LEU A 1 203 ? 16.046 -8.899 -11.365 1.00 98.19 203 LEU A CA 1
ATOM 1612 C C . LEU A 1 203 ? 17.035 -9.922 -11.930 1.00 98.19 203 LEU A C 1
ATOM 1614 O O . LEU A 1 203 ? 17.308 -10.910 -11.258 1.00 98.19 203 LEU A O 1
ATOM 1618 N N . VAL A 1 204 ? 17.649 -9.662 -13.093 1.00 97.94 204 VAL A N 1
ATOM 1619 C CA . VAL A 1 204 ? 18.707 -10.537 -13.641 1.00 97.94 204 VAL A CA 1
ATOM 1620 C C . VAL A 1 204 ? 19.854 -10.707 -12.638 1.00 97.94 204 VAL A C 1
ATOM 1622 O O . VAL A 1 204 ? 20.302 -11.823 -12.396 1.00 97.94 204 VAL A O 1
ATOM 1625 N N . LYS A 1 205 ? 20.311 -9.614 -12.014 1.00 97.50 205 LYS A N 1
ATOM 1626 C CA . LYS A 1 205 ? 21.403 -9.646 -11.024 1.00 97.50 205 LYS A CA 1
ATOM 1627 C C . LYS A 1 205 ? 21.012 -10.310 -9.702 1.00 97.50 205 LYS A C 1
ATOM 1629 O O . LYS A 1 205 ? 21.884 -10.821 -9.010 1.00 97.50 205 LYS A O 1
ATOM 1634 N N . 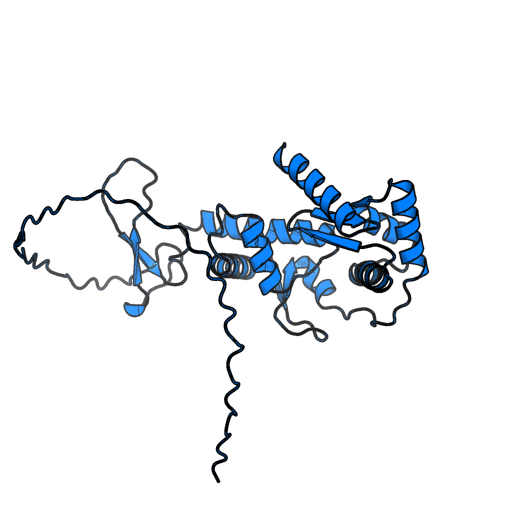ALA A 1 206 ? 19.730 -10.280 -9.350 1.00 96.56 206 ALA A N 1
ATOM 1635 C CA . ALA A 1 206 ? 19.178 -10.820 -8.111 1.00 96.56 206 ALA A CA 1
ATOM 1636 C C . ALA A 1 206 ? 18.576 -12.230 -8.285 1.00 96.56 206 ALA A C 1
ATOM 1638 O O . ALA A 1 206 ? 17.749 -12.654 -7.480 1.00 96.56 206 ALA A O 1
ATOM 1639 N N . ASN A 1 207 ? 18.966 -12.963 -9.334 1.00 95.25 207 ASN A N 1
ATOM 1640 C CA . ASN A 1 207 ? 18.460 -14.306 -9.642 1.00 95.25 207 ASN A CA 1
ATOM 1641 C C . ASN A 1 207 ? 16.924 -14.379 -9.773 1.00 95.25 207 ASN A C 1
ATOM 1643 O O . ASN A 1 207 ? 16.297 -15.353 -9.364 1.00 95.25 207 ASN A O 1
ATOM 1647 N N . GLY A 1 208 ? 16.315 -13.346 -10.353 1.00 96.56 208 GLY A N 1
ATOM 1648 C CA . GLY A 1 208 ? 14.924 -13.342 -10.805 1.00 96.56 208 GLY A CA 1
ATOM 1649 C C . GLY A 1 208 ? 13.906 -12.697 -9.870 1.00 96.56 208 GLY A C 1
ATOM 1650 O O . GLY A 1 208 ? 12.788 -12.438 -10.310 1.00 96.56 208 GLY A O 1
ATOM 1651 N N . THR A 1 209 ? 14.269 -12.377 -8.624 1.00 97.94 209 THR A N 1
ATOM 1652 C CA . THR A 1 209 ? 13.352 -11.750 -7.654 1.00 97.94 209 THR A CA 1
ATOM 1653 C C . THR A 1 209 ? 14.055 -10.715 -6.789 1.00 97.94 209 THR A C 1
ATOM 1655 O O . THR A 1 209 ? 15.218 -10.896 -6.441 1.00 97.94 209 THR A O 1
ATOM 1658 N N . ILE A 1 210 ? 13.348 -9.661 -6.386 1.00 98.00 210 ILE A N 1
ATOM 1659 C CA . ILE A 1 210 ? 13.875 -8.635 -5.479 1.00 98.00 210 ILE A CA 1
ATOM 1660 C C . ILE A 1 210 ? 12.776 -8.090 -4.558 1.00 98.00 210 ILE A C 1
ATOM 1662 O O . ILE A 1 210 ? 11.598 -8.045 -4.922 1.00 98.00 210 ILE A O 1
ATOM 1666 N N . CYS A 1 211 ? 13.152 -7.644 -3.359 1.00 97.69 211 CYS A N 1
ATOM 1667 C CA . CYS A 1 211 ? 12.253 -6.899 -2.481 1.00 97.69 211 CYS A CA 1
ATOM 1668 C C . CYS A 1 211 ? 11.904 -5.536 -3.105 1.00 97.69 211 CYS A C 1
ATOM 1670 O O . CYS A 1 211 ? 12.784 -4.816 -3.587 1.00 97.69 211 CYS A O 1
ATOM 1672 N N . ARG A 1 212 ? 10.628 -5.122 -3.062 1.00 97.88 212 ARG A N 1
ATOM 1673 C CA . ARG A 1 212 ? 10.216 -3.835 -3.656 1.00 97.88 212 ARG A CA 1
ATOM 1674 C C . ARG A 1 212 ? 10.914 -2.636 -2.992 1.00 97.88 212 ARG A C 1
ATOM 1676 O O . ARG A 1 212 ? 11.210 -1.669 -3.686 1.00 97.88 212 ARG A O 1
ATOM 1683 N N . LYS A 1 213 ? 11.262 -2.705 -1.697 1.00 97.00 213 LYS A N 1
ATOM 1684 C CA . LYS A 1 213 ? 12.061 -1.659 -1.016 1.00 97.00 213 LYS A CA 1
ATOM 1685 C C . LYS A 1 213 ? 13.408 -1.433 -1.698 1.00 97.00 213 LYS A C 1
ATOM 1687 O O . LYS A 1 213 ? 13.789 -0.293 -1.951 1.00 97.00 213 LYS A O 1
ATOM 1692 N N . GLU A 1 214 ? 14.104 -2.515 -2.030 1.00 97.62 214 GLU A N 1
ATOM 1693 C CA . GLU A 1 214 ? 15.408 -2.463 -2.695 1.00 97.62 214 GLU A CA 1
ATOM 1694 C C . GLU A 1 214 ? 15.276 -1.922 -4.123 1.00 97.62 214 GLU A C 1
ATOM 1696 O O . GLU A 1 214 ? 16.058 -1.065 -4.540 1.00 97.62 214 GLU A O 1
ATOM 1701 N N . ALA A 1 215 ? 14.235 -2.345 -4.848 1.00 97.94 215 ALA A N 1
ATOM 1702 C CA . ALA A 1 215 ? 13.911 -1.802 -6.165 1.00 97.94 215 ALA A CA 1
ATOM 1703 C C . ALA A 1 215 ? 13.632 -0.287 -6.108 1.00 97.94 215 ALA A C 1
ATOM 1705 O O . ALA A 1 215 ? 14.225 0.480 -6.870 1.00 97.94 215 ALA A O 1
ATOM 1706 N N . ASN A 1 216 ? 12.796 0.164 -5.166 1.00 98.19 216 ASN A N 1
ATOM 1707 C CA . ASN A 1 216 ? 12.478 1.578 -4.952 1.00 98.19 216 ASN A CA 1
ATOM 1708 C C . ASN A 1 216 ? 13.729 2.397 -4.612 1.00 98.19 216 ASN A C 1
ATOM 1710 O O . ASN A 1 216 ? 13.939 3.466 -5.190 1.00 98.19 216 ASN A O 1
ATOM 1714 N N . ALA A 1 217 ? 14.577 1.898 -3.708 1.00 97.56 217 ALA A N 1
ATOM 1715 C CA . ALA A 1 217 ? 15.833 2.548 -3.347 1.00 97.56 217 ALA A CA 1
ATOM 1716 C C . ALA A 1 217 ? 16.759 2.683 -4.564 1.00 97.56 217 ALA A C 1
ATOM 1718 O O . ALA A 1 217 ? 17.298 3.760 -4.821 1.00 97.56 217 ALA A O 1
ATOM 1719 N N . SER A 1 218 ? 16.884 1.623 -5.366 1.00 98.00 218 SER A N 1
ATOM 1720 C CA . SER A 1 218 ? 17.690 1.651 -6.585 1.00 98.00 218 SER A CA 1
ATOM 1721 C C . SER A 1 218 ? 17.155 2.641 -7.625 1.00 98.00 218 SER A C 1
ATOM 1723 O O . SER A 1 218 ? 17.942 3.372 -8.228 1.00 98.00 218 SER A O 1
ATOM 1725 N N . LEU A 1 219 ? 15.830 2.732 -7.796 1.00 98.31 219 LEU A N 1
ATOM 1726 C CA . LEU A 1 219 ? 15.201 3.724 -8.675 1.00 98.31 219 LEU A CA 1
ATOM 1727 C C . LEU A 1 219 ? 15.514 5.156 -8.230 1.00 98.31 219 LEU A C 1
ATOM 1729 O O . LEU A 1 219 ? 15.934 5.958 -9.061 1.00 98.31 219 LEU A O 1
ATOM 1733 N N . ARG A 1 220 ? 15.371 5.462 -6.932 1.00 97.06 220 ARG A N 1
ATOM 1734 C CA . ARG A 1 220 ? 15.689 6.791 -6.373 1.00 97.06 220 ARG A CA 1
ATOM 1735 C C . ARG A 1 220 ? 17.151 7.170 -6.606 1.00 97.06 220 ARG A C 1
ATOM 1737 O O . ARG A 1 220 ? 17.436 8.296 -6.994 1.00 97.06 220 ARG A O 1
ATOM 1744 N N . MET A 1 221 ? 18.071 6.230 -6.383 1.00 97.12 221 MET A N 1
ATOM 1745 C CA . MET A 1 221 ? 19.505 6.475 -6.562 1.00 97.12 221 MET A CA 1
ATOM 1746 C C . MET A 1 221 ? 19.890 6.663 -8.031 1.00 97.12 221 MET A C 1
ATOM 1748 O O . MET A 1 221 ? 20.752 7.481 -8.344 1.00 97.12 221 MET A O 1
ATOM 1752 N N . LYS A 1 222 ? 19.290 5.888 -8.942 1.00 97.94 222 LYS A N 1
ATOM 1753 C CA . LYS A 1 222 ? 19.686 5.879 -10.355 1.00 97.94 222 LYS A CA 1
ATOM 1754 C C . LYS A 1 222 ? 19.014 6.979 -11.177 1.00 97.94 222 LYS A C 1
ATOM 1756 O O . LYS A 1 222 ? 19.623 7.464 -12.131 1.00 97.94 222 LYS A O 1
ATOM 1761 N N . PHE A 1 223 ? 17.787 7.356 -10.829 1.00 97.75 223 PHE A N 1
ATOM 1762 C CA . PHE A 1 223 ? 16.963 8.283 -11.600 1.00 97.75 223 PHE A CA 1
ATOM 1763 C C . PHE A 1 223 ? 16.495 9.441 -10.708 1.00 97.75 223 PHE A C 1
ATOM 1765 O O . PHE A 1 223 ? 15.542 9.270 -9.950 1.00 97.75 223 PHE A O 1
ATOM 1772 N N . PRO A 1 224 ? 17.090 10.644 -10.826 1.00 94.62 224 PRO A N 1
ATOM 1773 C CA . PRO A 1 224 ? 16.663 11.814 -10.051 1.00 94.62 224 PRO A CA 1
ATOM 1774 C C . PRO A 1 224 ? 15.186 12.186 -10.250 1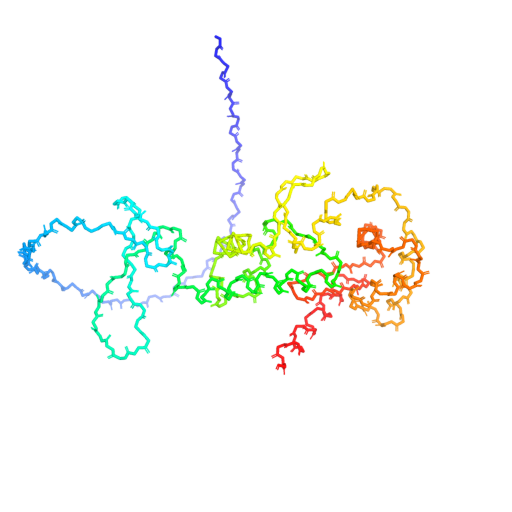.00 94.62 224 PRO A C 1
ATOM 1776 O O . PRO A 1 224 ? 14.548 12.733 -9.353 1.00 94.62 224 PRO A O 1
ATOM 1779 N N . SER A 1 225 ? 14.613 11.846 -11.410 1.00 93.12 225 SER A N 1
ATOM 1780 C CA . SER A 1 225 ? 13.182 11.994 -11.690 1.00 93.12 225 SER A CA 1
ATOM 1781 C C . SER A 1 225 ? 12.311 11.158 -10.747 1.00 93.12 225 SER A C 1
ATOM 1783 O O . SER A 1 225 ? 11.214 11.587 -10.410 1.00 93.12 225 SER A O 1
ATOM 1785 N N . MET A 1 226 ? 12.794 10.020 -10.241 1.00 95.81 226 MET A N 1
ATOM 1786 C CA . MET A 1 226 ? 12.054 9.073 -9.395 1.00 95.81 226 MET A CA 1
ATOM 1787 C C . MET A 1 226 ? 12.035 9.479 -7.916 1.00 95.81 226 MET A C 1
ATOM 1789 O O . MET A 1 226 ? 12.199 8.644 -7.026 1.00 95.81 226 MET A O 1
ATOM 1793 N N . HIS A 1 227 ? 11.825 10.763 -7.638 1.00 91.38 227 HIS A N 1
ATOM 1794 C CA . HIS A 1 227 ? 11.830 11.329 -6.290 1.00 91.38 227 HIS A CA 1
ATOM 1795 C C . HIS A 1 227 ? 10.526 11.054 -5.520 1.00 91.38 227 HIS A C 1
ATOM 1797 O O . HIS A 1 227 ? 10.569 10.842 -4.308 1.00 91.38 227 HIS A O 1
ATOM 1803 N N . THR A 1 228 ? 9.377 10.932 -6.196 1.00 93.38 228 THR A N 1
ATOM 1804 C CA . THR A 1 228 ? 8.086 10.671 -5.531 1.00 93.38 228 THR A CA 1
ATOM 1805 C C . THR A 1 228 ? 7.680 9.188 -5.542 1.00 93.38 228 THR A C 1
ATOM 1807 O O . THR A 1 228 ? 8.002 8.463 -6.489 1.00 93.38 228 THR A O 1
ATOM 1810 N N . PRO A 1 229 ? 6.935 8.725 -4.517 1.00 95.25 229 PRO A N 1
ATOM 1811 C CA . PRO A 1 229 ? 6.323 7.392 -4.493 1.00 95.25 229 PRO A CA 1
ATOM 1812 C C . PRO A 1 229 ? 5.480 7.079 -5.734 1.00 95.25 229 PRO A C 1
ATOM 1814 O O . PRO A 1 229 ? 5.606 5.996 -6.299 1.00 95.25 229 PRO A O 1
ATOM 1817 N N . PHE A 1 230 ? 4.691 8.039 -6.226 1.00 94.94 230 PHE A N 1
ATOM 1818 C CA . PHE A 1 230 ? 3.804 7.829 -7.376 1.00 94.94 230 PHE A CA 1
ATOM 1819 C C . PHE A 1 230 ? 4.539 7.578 -8.686 1.00 94.94 230 PHE A C 1
ATOM 1821 O O . PHE A 1 230 ? 4.111 6.739 -9.477 1.00 94.94 230 PHE A O 1
ATOM 1828 N N . LEU A 1 231 ? 5.662 8.264 -8.909 1.00 95.38 231 LEU A N 1
ATOM 1829 C CA . LEU A 1 231 ? 6.481 8.032 -10.097 1.00 95.38 231 LEU A CA 1
ATOM 1830 C C . LEU A 1 231 ? 7.064 6.618 -10.081 1.00 95.38 231 LEU A C 1
ATOM 1832 O O . LEU A 1 231 ? 7.015 5.927 -11.094 1.00 95.38 231 LEU A O 1
ATOM 1836 N N . ARG A 1 232 ? 7.520 6.142 -8.918 1.00 96.81 232 ARG A N 1
ATOM 1837 C CA . ARG A 1 232 ? 8.026 4.770 -8.772 1.00 96.81 232 ARG A CA 1
ATOM 1838 C C . ARG A 1 232 ? 6.912 3.732 -8.880 1.00 96.81 232 ARG A C 1
ATOM 1840 O O . ARG A 1 232 ? 7.083 2.749 -9.589 1.00 96.81 232 ARG A O 1
ATOM 1847 N N . ALA A 1 233 ? 5.749 3.968 -8.274 1.00 95.94 233 ALA A N 1
ATOM 1848 C CA . ALA A 1 233 ? 4.574 3.110 -8.441 1.00 95.94 233 ALA A CA 1
ATOM 1849 C C . ALA A 1 233 ? 4.162 2.983 -9.921 1.00 95.94 233 ALA A C 1
ATOM 1851 O O . ALA A 1 233 ? 3.846 1.885 -10.380 1.00 95.94 233 ALA A O 1
ATOM 1852 N N . ARG A 1 234 ? 4.254 4.076 -10.696 1.00 96.19 234 ARG A N 1
ATOM 1853 C CA . ARG A 1 234 ? 3.998 4.072 -12.144 1.00 96.19 234 ARG A CA 1
ATOM 1854 C C . ARG A 1 234 ? 4.969 3.170 -12.911 1.00 96.19 234 ARG A C 1
ATOM 1856 O O . ARG A 1 234 ? 4.525 2.504 -13.841 1.00 96.19 234 ARG A O 1
ATOM 1863 N N . VAL A 1 235 ? 6.244 3.087 -12.507 1.00 97.75 235 VAL A N 1
ATOM 1864 C CA . VAL A 1 235 ? 7.215 2.140 -13.097 1.00 97.75 235 VAL A CA 1
ATOM 1865 C C . VAL A 1 235 ? 6.713 0.704 -12.960 1.00 97.75 235 VAL A C 1
ATOM 1867 O O . VAL A 1 235 ? 6.753 -0.043 -13.936 1.00 97.75 235 VAL A O 1
ATOM 1870 N N . PHE A 1 236 ? 6.205 0.320 -11.783 1.00 97.69 236 PHE A N 1
ATOM 1871 C CA . PHE A 1 236 ? 5.716 -1.044 -11.574 1.00 97.69 236 PHE A CA 1
ATOM 1872 C C . PHE A 1 236 ? 4.440 -1.332 -12.360 1.00 97.69 236 PHE A C 1
ATOM 1874 O O . PHE A 1 236 ? 4.382 -2.341 -13.056 1.00 97.69 236 PHE A O 1
ATOM 1881 N N . ALA A 1 237 ? 3.474 -0.410 -12.337 1.00 96.00 237 ALA A N 1
ATOM 1882 C CA . ALA A 1 237 ? 2.236 -0.550 -13.100 1.00 96.00 237 ALA A CA 1
ATOM 1883 C C . ALA A 1 237 ? 2.495 -0.676 -14.615 1.00 96.00 237 ALA A C 1
ATOM 1885 O O . ALA A 1 237 ? 1.899 -1.511 -15.294 1.00 96.00 237 ALA A O 1
ATOM 1886 N N . ASN A 1 238 ? 3.413 0.131 -15.157 1.00 96.88 238 ASN A N 1
ATOM 1887 C CA . ASN A 1 238 ? 3.769 0.072 -16.573 1.00 96.88 238 ASN A CA 1
ATOM 1888 C C . ASN A 1 238 ? 4.571 -1.190 -16.917 1.00 96.88 238 ASN A C 1
ATOM 1890 O O . ASN A 1 238 ? 4.334 -1.789 -17.968 1.00 96.88 238 ASN A O 1
ATOM 1894 N N . GLY A 1 239 ? 5.493 -1.608 -16.046 1.00 97.31 239 GLY A N 1
ATOM 1895 C CA . GLY A 1 239 ? 6.267 -2.837 -16.213 1.00 97.31 239 GLY A CA 1
ATOM 1896 C C . GLY A 1 239 ? 5.390 -4.088 -16.247 1.00 97.31 239 GLY A C 1
ATOM 1897 O O . GLY A 1 239 ? 5.553 -4.914 -17.143 1.00 97.31 239 GLY A O 1
ATOM 1898 N N . GLU A 1 240 ? 4.410 -4.174 -15.349 1.00 97.12 240 GLU A N 1
ATOM 1899 C CA . GLU A 1 240 ? 3.432 -5.265 -15.289 1.00 97.12 240 GLU A CA 1
ATOM 1900 C C . GLU A 1 240 ? 2.492 -5.263 -16.500 1.00 97.12 240 GLU A C 1
ATOM 1902 O O . GLU A 1 240 ? 2.327 -6.287 -17.165 1.00 97.12 240 GLU A O 1
ATOM 1907 N N . LYS A 1 241 ? 1.966 -4.094 -16.893 1.00 96.31 241 LYS A N 1
ATOM 1908 C CA . LYS A 1 241 ? 1.165 -3.947 -18.122 1.00 96.31 241 LYS A CA 1
ATOM 1909 C C . LYS A 1 241 ? 1.919 -4.415 -19.372 1.00 96.31 241 LYS A C 1
ATOM 1911 O O . LYS A 1 241 ? 1.310 -4.916 -20.313 1.00 96.31 241 LYS A O 1
ATOM 1916 N N . ARG A 1 242 ? 3.241 -4.237 -19.393 1.00 96.44 242 ARG A N 1
ATOM 1917 C CA . ARG A 1 242 ? 4.137 -4.667 -20.479 1.00 96.44 242 ARG A CA 1
ATOM 1918 C C . ARG A 1 242 ? 4.714 -6.067 -20.269 1.00 96.44 242 ARG A C 1
ATOM 1920 O O . ARG A 1 242 ? 5.546 -6.477 -21.071 1.00 96.44 242 ARG A O 1
ATOM 1927 N N . GLN A 1 243 ? 4.300 -6.770 -19.214 1.00 97.06 243 GLN A N 1
ATOM 1928 C CA . GLN A 1 243 ? 4.735 -8.129 -18.881 1.00 97.06 243 GLN A CA 1
ATOM 1929 C C . GLN A 1 243 ? 6.265 -8.262 -18.753 1.00 97.06 243 GLN A C 1
ATOM 1931 O O . GLN A 1 243 ? 6.842 -9.293 -19.087 1.00 97.06 243 GLN A O 1
ATOM 1936 N N . LYS A 1 244 ? 6.950 -7.207 -18.291 1.00 97.69 244 LYS A N 1
ATOM 1937 C CA . LYS A 1 244 ? 8.404 -7.241 -18.048 1.00 97.69 244 LYS A CA 1
ATOM 1938 C C . LYS A 1 244 ? 8.752 -7.887 -16.709 1.00 97.69 244 LYS A C 1
ATOM 1940 O O . LYS A 1 244 ? 9.811 -8.491 -16.569 1.00 97.69 244 LYS A O 1
ATOM 1945 N N . PHE A 1 245 ? 7.888 -7.683 -15.724 1.00 98.31 245 PHE A N 1
ATOM 1946 C CA . PHE A 1 245 ? 7.980 -8.206 -14.368 1.00 98.31 245 PHE A CA 1
ATOM 1947 C C . PHE A 1 245 ? 6.627 -8.007 -13.675 1.00 98.31 245 PHE A C 1
ATOM 1949 O O . PHE A 1 245 ? 5.791 -7.240 -14.150 1.00 98.31 245 PHE A O 1
ATOM 1956 N N . PHE A 1 246 ? 6.439 -8.657 -12.533 1.00 98.31 246 PHE A N 1
ATOM 1957 C CA . PHE A 1 246 ? 5.199 -8.676 -11.761 1.00 98.31 246 PHE A CA 1
ATOM 1958 C C . PHE A 1 246 ? 5.470 -8.238 -10.326 1.00 98.31 246 PHE A C 1
ATOM 1960 O O . PHE A 1 246 ? 6.548 -8.507 -9.788 1.00 98.31 246 PHE A O 1
ATOM 1967 N N . LEU A 1 247 ? 4.499 -7.564 -9.712 1.00 97.88 247 LEU A N 1
ATOM 1968 C CA . LEU A 1 247 ? 4.566 -7.094 -8.331 1.00 97.88 247 LEU A CA 1
ATOM 1969 C C . LEU A 1 247 ? 3.527 -7.834 -7.491 1.00 97.88 247 LEU A C 1
ATOM 1971 O O . LEU A 1 247 ? 2.330 -7.652 -7.670 1.00 97.88 247 LEU A O 1
ATOM 1975 N N . VAL A 1 248 ? 3.991 -8.596 -6.505 1.00 97.31 248 VAL A N 1
ATOM 1976 C CA . VAL A 1 248 ? 3.119 -9.244 -5.522 1.00 97.31 248 VAL A CA 1
ATOM 1977 C C . VAL A 1 248 ? 3.171 -8.472 -4.213 1.00 97.31 248 VAL A C 1
ATOM 1979 O O . VAL A 1 248 ? 4.252 -8.166 -3.697 1.00 97.31 248 VAL A O 1
ATOM 1982 N N . LYS A 1 249 ? 1.989 -8.175 -3.664 1.00 94.81 249 LYS A N 1
ATOM 1983 C CA . LYS A 1 249 ? 1.818 -7.444 -2.408 1.00 94.81 249 LYS A CA 1
ATOM 1984 C C . LYS A 1 249 ? 1.134 -8.302 -1.351 1.00 94.81 249 LYS A C 1
ATOM 1986 O O . LYS A 1 249 ? 0.128 -8.954 -1.608 1.00 94.81 249 LYS A O 1
ATOM 1991 N N . ASP A 1 250 ? 1.649 -8.220 -0.138 1.00 92.44 250 ASP A N 1
ATOM 1992 C CA . ASP A 1 250 ? 1.056 -8.743 1.083 1.00 92.44 250 ASP A CA 1
ATOM 1993 C C . ASP A 1 250 ? 1.021 -7.644 2.159 1.00 92.44 250 ASP A C 1
ATOM 1995 O O . ASP A 1 250 ? 1.636 -6.593 1.983 1.00 92.44 250 ASP A O 1
ATOM 1999 N N . SER A 1 251 ? 0.328 -7.877 3.281 1.00 89.12 251 SER A N 1
ATOM 2000 C CA . SER A 1 251 ? 0.212 -6.897 4.372 1.00 89.12 251 SER A CA 1
ATOM 2001 C C . SER A 1 251 ? 1.561 -6.389 4.893 1.00 89.12 251 SER A C 1
ATOM 2003 O O . SER A 1 251 ? 1.663 -5.220 5.245 1.00 89.12 251 SER A O 1
ATOM 2005 N N . PHE A 1 252 ? 2.605 -7.225 4.911 1.00 91.25 252 PHE A N 1
ATOM 2006 C CA . PHE A 1 252 ? 3.918 -6.834 5.451 1.00 91.25 252 PHE A CA 1
ATOM 2007 C C . PHE A 1 252 ? 5.070 -6.890 4.443 1.00 91.25 252 PHE A C 1
ATOM 2009 O O . PHE A 1 252 ? 6.175 -6.411 4.708 1.00 91.25 252 PHE A O 1
ATOM 2016 N N . HIS A 1 253 ? 4.839 -7.499 3.283 1.00 94.81 253 HIS A N 1
ATOM 2017 C CA . HIS A 1 253 ? 5.903 -7.862 2.359 1.00 94.81 253 HIS A CA 1
ATOM 2018 C C . HIS A 1 253 ? 5.485 -7.616 0.922 1.00 94.81 253 HIS A C 1
ATOM 2020 O O . HIS A 1 253 ? 4.365 -7.931 0.535 1.00 94.81 253 HIS A O 1
ATOM 2026 N N . GLN A 1 254 ? 6.402 -7.093 0.113 1.00 96.94 254 GLN A N 1
ATOM 2027 C CA . GLN A 1 254 ? 6.157 -6.897 -1.310 1.00 96.94 254 GLN A CA 1
ATOM 2028 C C . GLN A 1 254 ? 7.402 -7.251 -2.112 1.00 96.94 254 GLN A C 1
ATOM 2030 O O . GLN A 1 254 ? 8.518 -6.847 -1.765 1.00 96.94 254 GLN A O 1
ATOM 2035 N N . ALA A 1 255 ? 7.209 -8.001 -3.189 1.00 98.00 255 ALA A N 1
ATOM 2036 C CA . ALA A 1 255 ? 8.290 -8.497 -4.024 1.00 98.00 255 ALA A CA 1
ATOM 2037 C C . ALA A 1 255 ? 7.988 -8.290 -5.500 1.00 98.00 255 ALA A C 1
ATOM 2039 O O . ALA A 1 255 ? 6.835 -8.283 -5.925 1.00 98.00 255 ALA A O 1
ATOM 2040 N N . VAL A 1 256 ? 9.059 -8.163 -6.271 1.00 98.31 256 VAL A N 1
ATOM 2041 C CA . VAL A 1 256 ? 9.022 -8.043 -7.722 1.00 98.31 256 VAL A CA 1
ATOM 2042 C C . VAL A 1 256 ? 9.753 -9.243 -8.311 1.00 98.31 256 VAL A C 1
ATOM 2044 O O . VAL A 1 256 ? 10.811 -9.619 -7.803 1.00 98.31 256 VAL A O 1
ATOM 2047 N N . GLY A 1 257 ? 9.204 -9.841 -9.364 1.00 98.31 257 GLY A N 1
ATOM 2048 C CA . GLY A 1 257 ? 9.788 -11.009 -10.028 1.00 98.31 257 GLY A CA 1
ATOM 2049 C C . GLY A 1 257 ? 9.491 -11.047 -11.523 1.00 98.31 257 GLY A C 1
ATOM 2050 O O . GLY A 1 257 ? 8.626 -10.317 -12.001 1.00 98.31 257 GLY A O 1
ATOM 2051 N N . PHE A 1 258 ? 10.200 -11.894 -12.275 1.00 98.12 258 PHE A N 1
ATOM 2052 C CA . PHE A 1 258 ? 9.897 -12.107 -13.701 1.00 98.12 258 PHE A CA 1
ATOM 2053 C C . PHE A 1 258 ? 8.542 -12.770 -13.933 1.00 98.12 258 PHE A C 1
ATOM 2055 O O . PHE A 1 258 ? 7.941 -12.566 -14.982 1.00 98.12 258 PHE A O 1
ATOM 2062 N N . THR A 1 259 ? 8.057 -13.525 -12.950 1.00 97.81 259 THR A N 1
ATOM 2063 C CA . THR A 1 259 ? 6.714 -14.098 -12.923 1.00 97.81 259 THR A CA 1
ATOM 2064 C C . THR A 1 259 ? 6.035 -13.768 -11.596 1.00 97.81 259 THR A C 1
ATOM 2066 O O . THR A 1 259 ? 6.701 -13.524 -10.583 1.00 97.81 259 THR A O 1
ATOM 2069 N N . GLU A 1 260 ? 4.703 -13.785 -11.583 1.00 97.44 260 GLU A N 1
ATOM 2070 C CA . GLU A 1 260 ? 3.921 -13.639 -10.351 1.00 97.44 260 GLU A CA 1
ATOM 2071 C C . GLU A 1 260 ? 4.248 -14.754 -9.343 1.00 97.44 260 GLU A C 1
ATOM 2073 O O . GLU A 1 260 ? 4.406 -14.493 -8.150 1.00 97.44 260 GLU A O 1
ATOM 2078 N N . HIS A 1 261 ? 4.450 -15.984 -9.830 1.00 97.88 261 HIS A N 1
ATOM 2079 C CA . HIS A 1 261 ? 4.831 -17.132 -9.008 1.00 97.88 261 HIS A CA 1
ATOM 2080 C C . HIS A 1 261 ? 6.151 -16.896 -8.257 1.00 97.88 261 HIS A C 1
ATOM 2082 O O . HIS A 1 261 ? 6.228 -17.131 -7.048 1.00 97.88 261 HIS A O 1
ATOM 2088 N N . ASP A 1 262 ? 7.180 -16.386 -8.938 1.00 96.75 262 ASP A N 1
ATOM 2089 C CA . ASP A 1 262 ? 8.487 -16.141 -8.318 1.00 96.75 262 ASP A CA 1
ATOM 2090 C C . ASP A 1 262 ? 8.412 -15.022 -7.272 1.00 96.75 262 ASP A C 1
ATOM 2092 O O . ASP A 1 262 ? 8.938 -15.155 -6.161 1.00 96.75 262 ASP A O 1
ATOM 2096 N N . ALA A 1 263 ? 7.696 -13.939 -7.589 1.00 97.44 263 ALA A N 1
ATOM 2097 C CA . ALA A 1 263 ? 7.446 -12.852 -6.647 1.00 97.44 263 ALA A CA 1
ATOM 2098 C C . ALA A 1 263 ? 6.693 -13.354 -5.399 1.00 97.44 263 ALA A C 1
ATOM 2100 O O . ALA A 1 263 ? 7.087 -13.056 -4.265 1.00 97.44 263 ALA A O 1
ATOM 2101 N N . GLN A 1 264 ? 5.665 -14.186 -5.582 1.00 97.88 264 GLN A N 1
ATOM 2102 C CA . GLN A 1 264 ? 4.903 -14.788 -4.488 1.00 97.88 264 GLN A CA 1
ATOM 2103 C C . GLN A 1 264 ? 5.757 -15.740 -3.638 1.00 97.88 264 GLN A C 1
ATOM 2105 O O . GLN A 1 264 ? 5.647 -15.740 -2.406 1.00 97.88 264 GLN A O 1
ATOM 2110 N N . ALA A 1 265 ? 6.641 -16.525 -4.259 1.00 96.75 265 ALA A N 1
ATOM 2111 C CA . ALA A 1 265 ? 7.569 -17.402 -3.551 1.00 96.75 265 ALA A CA 1
ATOM 2112 C C . ALA A 1 265 ? 8.526 -16.605 -2.648 1.00 96.75 265 ALA A C 1
ATOM 2114 O O . ALA A 1 265 ? 8.764 -17.003 -1.500 1.00 96.75 265 ALA A O 1
ATOM 2115 N N . LEU A 1 266 ? 9.028 -15.455 -3.118 1.00 96.81 266 LEU A N 1
ATOM 2116 C CA . LEU A 1 266 ? 9.857 -14.568 -2.302 1.00 96.81 266 LEU A CA 1
ATOM 2117 C C . LEU A 1 266 ? 9.059 -13.956 -1.140 1.00 96.81 266 LEU A C 1
ATOM 2119 O O . LEU A 1 266 ? 9.535 -13.986 -0.004 1.00 96.81 266 LEU A O 1
ATOM 2123 N N . VAL A 1 267 ? 7.831 -13.480 -1.379 1.00 96.50 267 VAL A N 1
ATOM 2124 C CA . VAL A 1 267 ? 6.938 -12.996 -0.308 1.00 96.50 267 VAL A CA 1
ATOM 2125 C C . VAL A 1 267 ? 6.738 -14.065 0.767 1.00 96.50 267 VAL A C 1
ATOM 2127 O O . VAL A 1 267 ? 6.931 -13.792 1.952 1.00 96.50 267 VAL A O 1
ATOM 2130 N N . ASN A 1 268 ? 6.434 -15.303 0.374 1.00 95.12 268 ASN A N 1
ATOM 2131 C CA . ASN A 1 268 ? 6.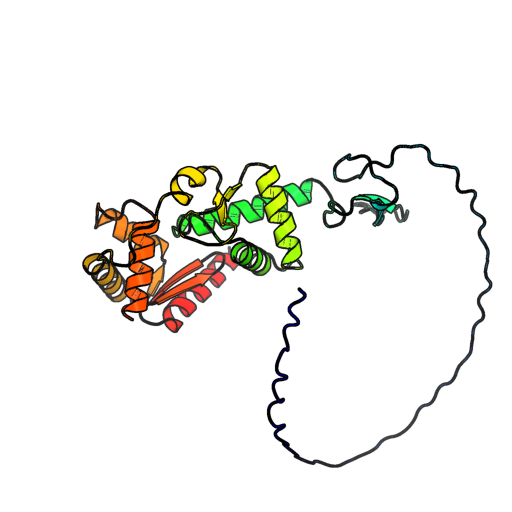236 -16.412 1.310 1.00 95.12 268 ASN A CA 1
ATOM 2132 C C . ASN A 1 268 ? 7.503 -16.735 2.115 1.00 95.12 268 ASN A C 1
ATOM 2134 O O . ASN A 1 268 ? 7.413 -17.049 3.303 1.00 95.12 268 ASN A O 1
ATOM 2138 N N . ARG A 1 269 ? 8.686 -16.626 1.500 1.00 94.31 269 ARG A N 1
ATOM 2139 C CA . ARG A 1 269 ? 9.969 -16.790 2.196 1.00 94.31 269 ARG A CA 1
ATOM 2140 C C . ARG A 1 269 ? 10.176 -15.700 3.247 1.00 94.31 269 ARG A C 1
ATOM 2142 O O . ARG A 1 269 ? 10.485 -16.030 4.387 1.00 94.31 269 ARG A O 1
ATOM 2149 N N . MET A 1 270 ? 9.946 -14.434 2.890 1.00 93.44 270 MET A N 1
ATOM 2150 C CA . MET A 1 270 ? 10.086 -13.305 3.818 1.00 93.44 270 MET A CA 1
ATOM 2151 C C . MET A 1 270 ? 9.132 -13.423 5.015 1.00 93.44 270 MET A C 1
ATOM 2153 O O . MET A 1 270 ? 9.564 -13.239 6.152 1.00 93.44 270 MET A O 1
ATOM 2157 N N . LYS A 1 271 ? 7.874 -13.836 4.788 1.00 89.44 271 LYS A N 1
ATOM 2158 C CA . LYS A 1 271 ? 6.909 -14.107 5.870 1.00 89.44 271 LYS A CA 1
ATOM 2159 C C . LYS A 1 271 ? 7.441 -15.117 6.888 1.00 89.44 271 LYS A C 1
ATOM 2161 O O . LYS A 1 271 ? 7.363 -14.870 8.086 1.00 89.44 271 LYS A O 1
ATOM 2166 N N . ARG A 1 272 ? 8.003 -16.240 6.422 1.00 88.06 272 ARG A N 1
ATOM 2167 C CA . ARG A 1 272 ? 8.558 -17.284 7.306 1.00 88.06 272 ARG A CA 1
ATOM 2168 C C . ARG A 1 272 ? 9.720 -16.757 8.143 1.00 88.06 272 ARG A C 1
ATOM 2170 O O . ARG A 1 272 ? 9.809 -17.079 9.319 1.00 88.06 272 ARG A O 1
ATOM 2177 N N . THR A 1 273 ? 10.585 -15.929 7.558 1.00 82.00 273 THR A N 1
ATOM 2178 C CA . THR A 1 273 ? 11.710 -15.320 8.280 1.00 82.00 273 THR A CA 1
ATOM 2179 C C . THR A 1 273 ? 11.254 -14.267 9.291 1.00 82.00 273 THR A C 1
ATOM 2181 O O . THR A 1 273 ? 11.883 -14.132 10.335 1.00 82.00 273 THR A O 1
ATOM 2184 N N . HIS A 1 274 ? 10.173 -13.534 9.008 1.00 76.12 274 HIS A N 1
ATOM 2185 C CA . HIS A 1 274 ? 9.605 -12.559 9.941 1.00 76.12 274 HIS A CA 1
ATOM 2186 C C . HIS A 1 274 ? 8.965 -13.228 11.164 1.00 76.12 274 HIS A C 1
ATOM 2188 O O . HIS A 1 274 ? 9.154 -12.749 12.270 1.00 76.12 274 HIS A O 1
ATOM 2194 N N . LEU A 1 275 ? 8.274 -14.359 10.976 1.00 60.56 275 LEU A N 1
ATOM 2195 C CA . LEU A 1 275 ? 7.657 -15.128 12.068 1.00 60.56 275 LEU A CA 1
ATOM 2196 C C . LEU A 1 275 ? 8.659 -15.913 12.932 1.00 60.56 275 LEU A C 1
ATOM 2198 O O . LEU A 1 275 ? 8.288 -16.413 13.987 1.00 60.56 275 LEU A O 1
ATOM 2202 N N . ALA A 1 276 ? 9.903 -16.068 12.473 1.00 51.56 276 ALA A N 1
ATOM 2203 C CA . ALA A 1 276 ? 10.958 -16.771 13.203 1.00 51.56 276 ALA A CA 1
ATOM 2204 C C . ALA A 1 276 ? 11.764 -15.859 14.152 1.00 51.56 276 ALA A C 1
ATOM 2206 O O . ALA A 1 276 ? 12.695 -16.339 14.798 1.00 51.56 276 ALA A O 1
ATOM 2207 N N . LYS A 1 277 ? 11.451 -14.559 14.193 1.00 45.72 277 LYS A N 1
ATOM 2208 C CA . LYS A 1 277 ? 12.059 -13.561 15.082 1.00 45.72 277 LYS A CA 1
ATOM 2209 C C . LYS A 1 277 ? 11.060 -13.132 16.144 1.00 45.72 277 LYS A C 1
ATOM 2211 O O . LYS A 1 277 ? 11.532 -12.837 17.260 1.00 45.72 277 LYS A O 1
#

Organism: NCBI:txid568900

Foldseek 3Di:
DDDDDDDDDDDDDDDDDDDDDDDDDDDDDDDDDDDDDPDDPPPPPDPPDPPPPQQAAPAPRDRDDPVFWDFAFQDDPDDDPPRHTGTHGPLCNLDNHDVLLVVLLVLLLVLLVLCVLLLNQKDFLQVSLVQSCVVCVPSQVDSVSNVSSVVSNVVVVQKDWDDEPVDDHIMIGGNVCVVQVNDDADDLPPDCPVLLVVVLVVCVVVVFKDFSSVSLVVCVVPPVVSPHSRVSVSSQVVSVVVLSWHWDDHSRTIMIGSDPVVRVVVRVVVVVVVVVD

Radius of gyration: 28.3 Å; chains: 1; bounding box: 68×67×63 Å

pLDDT: mean 79.35, std 22.4, range [27.12, 98.62]

Sequence (277 aa):
MSLTVLRKKRDPPPVVDDNDTIDKEVQSQDETVVRDVVGQDDSVEGDWEDVEEDANCFCCGATLLESDIIFAPKVTTSSETSGGREITCLACYPWKGEKEKQQATNRVVSLLIVMAEYDDIYVEEDCLMKHIHRAYPGHCTTVKHAELWIDQAVKSEKIAPFEHKQLQGTFYCLRENLPYASREFPTPDFNTSKEENHITNLLVKANGTICRKEANASLRMKFPSMHTPFLRARVFANGEKRQKFFLVKDSFHQAVGFTEHDAQALVNRMKRTHLAK